Protein AF-A0A1M6TWY4-F1 (afdb_monomer)

Nearest PDB structures (foldseek):
  3er0-assembly2_B  TM=6.497E-01  e=7.101E-01  Saccharomyces cerevisiae
  8qlw-assembly1_A-2  TM=5.273E-01  e=4.395E-01  Purpureocillium lilacinum
  8qnu-assembly1_A  TM=4.730E-01  e=3.672E-01  Metarhizium robertsii
  3cpf-assembly1_A  TM=5.947E-01  e=1.548E+00  Homo sapiens
  6zn8-assembly1_C  TM=5.466E-01  e=1.373E+00  Haemophilus influenzae 86-028NP

Foldseek 3Di:
DDDPDDDDPVVVVVCVVVVPDDPVRVVVVVVVVVVVVVVVVVVVLVVQLVVCLLQVLLCLVCLVVLLVDPQNQAAACQSQAWEAEPPGGTQRQKDWDQDPNDIDIQGNTPSLQSVLQVDPLQWDQDPVRAIWGWRYKYYYQVVQWIWTWTAGSPPRDIDIDTDHGSCVNRVVSSVSSVVVVVVVVVVVVVVVVVVVVVVVVCVVVVNDDDDPVVVVPDDPDDRDYPVNVVVVSVVVVVVVVVVD

Secondary structure (DSSP, 8-state):
--------HHHHHHHHHTT---HHHHHHHHHHHHHHHHHHHHHHHHHHHHHHHHTHHHHHHTHHHHHH-HHHHTSB-TTT-EEEETTTEE--SEEEEEETTEEEEEEPBHHHHHHHHHSGGGEEE-TTSSEEEEEEEEE-TTT-EEEEEEE-TTT--EEEEEEEEHHHHHHHHHHHHHHHHHHHHHHHHHHHHHHHHHHHHHHHTT------GGGT---SS----HHHHHHHHHHHHHHHHHH-

Sequence (244 aa):
MSQIVREGFAQFCKRQKAGLLLVGEIQKQEKKDQEALLDVQEKRFERKYNLFYENLDLIMRHKDEIIATPRYANIDAHYLLEGGGCYVGRLCTSRQINIAGTLITFNLKLGTLLKIWETGQFRIACRCGETAVIRRFVGSPLSGGSNASAICPKCKAEIHVKNRSFGKYYFFAAGKLNEDIEMVVKNLIAKWTIAEVEYQKKVAEGNWLDPKIASDFKGDGEVCNLETLLQDLWQKELEEARKA

Radius of gyration: 24.8 Å; Cα contacts (8 Å, |Δi|>4): 261; chains: 1; bounding box: 83×47×66 Å

pLDDT: mean 84.77, std 13.21, range [32.78, 96.88]

Structure (mmCIF, N/CA/C/O backbone):
data_AF-A0A1M6TWY4-F1
#
_entry.id   AF-A0A1M6TWY4-F1
#
loop_
_atom_site.group_PDB
_atom_site.id
_atom_site.type_symbol
_atom_site.label_atom_id
_atom_site.label_alt_id
_atom_site.label_comp_id
_atom_site.label_asym_id
_atom_site.label_entity_id
_atom_site.label_seq_id
_atom_site.pdbx_PDB_ins_code
_atom_site.Cartn_x
_atom_site.Cartn_y
_atom_site.Cartn_z
_atom_site.occupancy
_atom_site.B_iso_or_equiv
_atom_site.auth_seq_id
_atom_site.auth_comp_id
_atom_site.auth_asym_id
_atom_site.auth_atom_id
_atom_site.pdbx_PDB_model_num
ATOM 1 N N . MET A 1 1 ? 34.086 5.294 -9.587 1.00 32.78 1 MET A N 1
ATOM 2 C CA . MET A 1 1 ? 35.478 5.191 -9.096 1.00 32.78 1 MET A CA 1
ATOM 3 C C . MET A 1 1 ? 35.996 6.601 -8.861 1.00 32.78 1 MET A C 1
ATOM 5 O O . MET A 1 1 ? 36.093 7.355 -9.818 1.00 32.78 1 MET A O 1
ATOM 9 N N . SER A 1 2 ? 36.238 6.997 -7.612 1.00 38.16 2 SER A N 1
ATOM 10 C CA . SER A 1 2 ? 36.770 8.325 -7.284 1.00 38.16 2 SER A CA 1
ATOM 11 C C . SER A 1 2 ? 38.269 8.377 -7.592 1.00 38.16 2 SER A C 1
ATOM 13 O O . SER A 1 2 ? 39.055 7.712 -6.916 1.00 38.16 2 SER A O 1
ATOM 15 N N . GLN A 1 3 ? 38.678 9.141 -8.605 1.00 42.16 3 GLN A N 1
ATOM 16 C CA . GLN A 1 3 ? 40.096 9.416 -8.843 1.00 42.16 3 GLN A CA 1
ATOM 17 C C . GLN A 1 3 ? 40.617 10.359 -7.753 1.00 42.16 3 GLN A C 1
ATOM 19 O O . GLN A 1 3 ? 40.161 11.493 -7.622 1.00 42.16 3 GLN A O 1
ATOM 24 N N . ILE A 1 4 ? 41.574 9.881 -6.956 1.00 52.41 4 ILE A N 1
ATOM 25 C CA . ILE A 1 4 ? 42.303 10.711 -5.995 1.00 52.41 4 ILE A CA 1
ATOM 26 C C . ILE A 1 4 ? 43.310 11.542 -6.794 1.00 52.41 4 ILE A C 1
ATOM 28 O O . ILE A 1 4 ? 44.362 11.045 -7.193 1.00 52.41 4 ILE A O 1
ATOM 32 N N . VAL A 1 5 ? 42.977 12.805 -7.055 1.00 59.59 5 VAL A N 1
ATOM 33 C CA . VAL A 1 5 ? 43.884 13.756 -7.710 1.00 59.59 5 VAL A CA 1
ATOM 34 C C . VAL A 1 5 ? 44.886 14.262 -6.669 1.00 59.59 5 VAL A C 1
ATOM 36 O O . VAL A 1 5 ? 44.504 14.942 -5.719 1.00 59.59 5 VAL A O 1
ATOM 39 N N . ARG A 1 6 ? 46.172 13.920 -6.820 1.00 57.28 6 ARG A N 1
ATOM 40 C CA . ARG A 1 6 ? 47.259 14.510 -6.020 1.00 57.28 6 ARG A CA 1
ATOM 41 C C . ARG A 1 6 ? 47.695 15.822 -6.670 1.00 57.28 6 ARG A C 1
ATOM 43 O O . ARG A 1 6 ? 48.438 15.802 -7.645 1.00 57.28 6 ARG A O 1
ATOM 50 N N . GLU A 1 7 ? 47.234 16.947 -6.135 1.00 68.50 7 GLU A N 1
ATOM 51 C CA . GLU A 1 7 ? 47.679 18.286 -6.544 1.00 68.50 7 GLU A CA 1
ATOM 52 C C . GLU A 1 7 ? 48.622 18.907 -5.500 1.00 68.50 7 GLU A C 1
ATOM 54 O O . GLU A 1 7 ? 48.544 18.606 -4.308 1.00 68.50 7 GLU A O 1
ATOM 59 N N . GLY A 1 8 ? 49.535 19.774 -5.947 1.00 75.06 8 GLY A N 1
ATOM 60 C CA . GLY A 1 8 ? 50.406 20.542 -5.052 1.00 75.06 8 GLY A CA 1
ATOM 61 C C . GLY A 1 8 ? 49.673 21.727 -4.408 1.00 75.06 8 GLY A C 1
ATOM 62 O O . GLY A 1 8 ? 48.758 22.296 -5.001 1.00 75.06 8 GLY A O 1
ATOM 63 N N . PHE A 1 9 ? 50.115 22.166 -3.223 1.00 71.12 9 PHE A N 1
ATOM 64 C CA . PHE A 1 9 ? 49.468 23.242 -2.446 1.00 71.12 9 PHE A CA 1
ATOM 65 C C . PHE A 1 9 ? 49.254 24.547 -3.242 1.00 71.12 9 PHE A C 1
ATOM 67 O O . PHE A 1 9 ? 48.209 25.185 -3.147 1.00 71.12 9 PHE A O 1
ATOM 74 N N . ALA A 1 10 ? 50.203 24.916 -4.108 1.00 78.19 10 ALA A N 1
ATOM 75 C CA . ALA A 1 10 ? 50.075 26.100 -4.958 1.00 78.19 10 ALA A CA 1
ATOM 76 C C . ALA A 1 10 ? 48.956 25.975 -6.014 1.00 78.19 10 ALA A C 1
ATOM 78 O O . ALA A 1 10 ? 48.302 26.967 -6.340 1.00 78.19 10 ALA A O 1
ATOM 79 N N . GLN A 1 11 ? 48.718 24.769 -6.544 1.00 75.69 11 GLN A N 1
ATOM 80 C CA . GLN A 1 11 ? 47.609 24.494 -7.464 1.00 75.69 11 GLN A CA 1
ATOM 81 C C . GLN A 1 11 ? 46.268 24.486 -6.720 1.00 75.69 11 GLN A C 1
ATOM 83 O O . GLN A 1 11 ? 45.321 25.107 -7.199 1.00 75.69 11 GLN A O 1
ATOM 88 N N . PHE A 1 12 ? 46.224 23.919 -5.510 1.00 70.75 12 PHE A N 1
ATOM 89 C CA . PHE A 1 12 ? 45.061 23.981 -4.617 1.00 70.75 12 PHE A CA 1
ATOM 90 C C . PHE A 1 12 ? 44.637 25.432 -4.321 1.00 70.75 12 PHE A C 1
ATOM 92 O O . PHE A 1 12 ? 43.478 25.798 -4.523 1.00 70.75 12 PHE A O 1
ATOM 99 N N . CYS A 1 13 ? 45.576 26.306 -3.934 1.00 74.88 13 CYS A N 1
ATOM 100 C CA . CYS A 1 13 ? 45.274 27.716 -3.660 1.00 74.88 13 CYS A CA 1
ATOM 101 C C . CYS A 1 13 ? 44.806 28.484 -4.906 1.00 74.88 13 CYS A C 1
ATOM 103 O O . CYS A 1 13 ? 43.941 29.355 -4.800 1.00 74.88 13 CYS A O 1
ATOM 105 N N . LYS A 1 14 ? 45.350 28.177 -6.093 1.00 78.25 14 LYS A N 1
ATOM 106 C CA . LYS A 1 14 ? 44.869 28.752 -7.362 1.00 78.25 14 LYS A CA 1
ATOM 107 C C . LYS A 1 14 ? 43.448 28.286 -7.688 1.00 78.25 14 LYS A C 1
ATOM 109 O O . LYS A 1 14 ? 42.639 29.099 -8.120 1.00 78.25 14 LYS A O 1
ATOM 114 N N . ARG A 1 15 ? 43.136 27.012 -7.436 1.00 71.38 15 ARG A N 1
ATOM 115 C CA . ARG A 1 15 ? 41.816 26.415 -7.673 1.00 71.38 15 ARG A CA 1
ATOM 116 C C . ARG A 1 15 ? 40.742 26.998 -6.753 1.00 71.38 15 ARG A C 1
ATOM 118 O O . ARG A 1 15 ? 39.688 27.389 -7.246 1.00 71.38 15 ARG A O 1
ATOM 125 N N . GLN A 1 16 ? 41.046 27.168 -5.463 1.00 70.00 16 GLN A N 1
ATOM 126 C CA . GLN A 1 16 ? 40.155 27.861 -4.522 1.00 70.00 16 GLN A CA 1
ATOM 127 C C . GLN A 1 16 ? 39.910 29.323 -4.914 1.00 70.00 16 GLN A C 1
ATOM 129 O O . GLN A 1 16 ? 38.769 29.773 -4.900 1.00 70.00 16 GLN A O 1
ATOM 134 N N . LYS A 1 17 ? 40.953 30.062 -5.318 1.00 72.88 17 LYS A N 1
ATOM 135 C CA . LYS A 1 17 ? 40.795 31.449 -5.795 1.00 72.88 17 LYS A CA 1
ATOM 136 C C . LYS A 1 17 ? 39.970 31.557 -7.084 1.00 72.88 17 LYS A C 1
ATOM 138 O O . LYS A 1 17 ? 39.373 32.600 -7.317 1.00 72.88 17 LYS A O 1
ATOM 143 N N . ALA A 1 18 ? 39.932 30.501 -7.898 1.00 74.00 18 ALA A N 1
ATOM 144 C CA . ALA A 1 18 ? 39.140 30.420 -9.124 1.00 74.00 18 ALA A CA 1
ATOM 145 C C . ALA A 1 18 ? 37.695 29.917 -8.906 1.00 74.00 18 ALA A C 1
ATOM 147 O O . ALA A 1 18 ? 36.963 29.759 -9.878 1.00 74.00 18 ALA 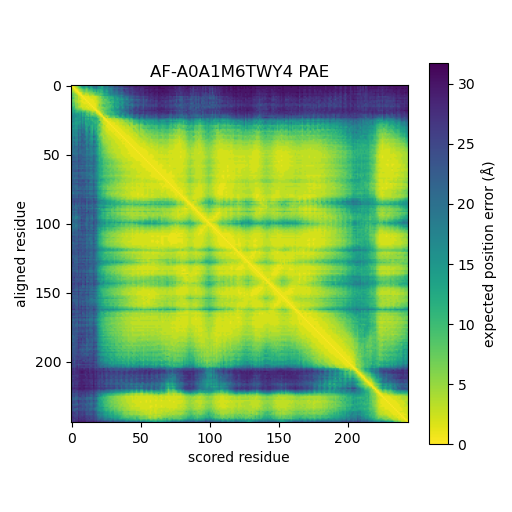A O 1
ATOM 148 N N . GLY A 1 19 ? 37.279 29.646 -7.660 1.00 60.50 19 GLY A N 1
ATOM 149 C CA . GLY A 1 19 ? 35.912 29.215 -7.332 1.00 60.50 19 GLY A CA 1
ATOM 150 C C . GLY A 1 19 ? 35.558 27.781 -7.753 1.00 60.50 19 GLY A C 1
ATOM 151 O O . GLY A 1 19 ? 34.383 27.430 -7.800 1.00 60.50 19 GLY A O 1
ATOM 152 N N . LEU A 1 20 ? 36.548 26.943 -8.075 1.00 61.81 20 LEU A N 1
ATOM 153 C CA . LEU A 1 20 ? 36.327 25.551 -8.475 1.00 61.81 20 LEU A CA 1
ATOM 154 C C . LEU A 1 20 ? 36.118 24.665 -7.237 1.00 61.81 20 LEU A C 1
ATOM 156 O O . LEU A 1 20 ? 37.055 24.450 -6.464 1.00 61.81 20 LEU A O 1
ATOM 160 N N . LEU A 1 21 ? 34.893 24.148 -7.082 1.00 59.97 21 LEU A N 1
ATOM 161 C CA . LEU A 1 21 ? 34.449 23.367 -5.923 1.00 59.97 21 LEU A CA 1
ATOM 162 C C . LEU A 1 21 ? 35.299 22.104 -5.709 1.00 59.97 21 LEU A C 1
ATOM 164 O O . LEU A 1 21 ? 35.645 21.374 -6.644 1.00 59.97 21 LEU A O 1
ATOM 168 N N . LEU A 1 22 ? 35.624 21.820 -4.448 1.00 61.78 22 LEU A N 1
ATOM 169 C CA . LEU A 1 22 ? 36.272 20.566 -4.065 1.00 61.78 22 LEU A CA 1
ATOM 170 C C . LEU A 1 22 ? 35.304 19.392 -4.277 1.00 61.78 22 LEU A C 1
ATOM 172 O O . LEU A 1 22 ? 34.098 19.534 -4.099 1.00 61.78 22 LEU A O 1
ATOM 176 N N . VAL A 1 23 ? 35.824 18.192 -4.567 1.00 61.72 23 VAL A N 1
ATOM 177 C CA . VAL A 1 23 ? 35.006 16.960 -4.658 1.00 61.72 23 VAL A CA 1
ATOM 178 C C . VAL A 1 23 ? 34.142 16.773 -3.397 1.00 61.72 23 VAL A C 1
ATOM 180 O O . VAL A 1 23 ? 32.996 16.349 -3.491 1.00 61.72 23 VAL A O 1
ATOM 183 N N . GLY A 1 24 ? 34.647 17.181 -2.226 1.00 67.19 24 GLY A N 1
ATOM 184 C CA . GLY A 1 24 ? 33.891 17.165 -0.970 1.00 67.19 24 GLY A CA 1
ATOM 185 C C . GLY A 1 24 ? 32.799 18.240 -0.844 1.00 67.19 24 GLY A C 1
ATOM 186 O O . GLY A 1 24 ? 31.875 18.063 -0.059 1.00 67.19 24 GLY A O 1
ATOM 187 N N . GLU A 1 25 ? 32.869 19.343 -1.589 1.00 70.88 25 GLU A N 1
ATOM 188 C CA . GLU A 1 25 ? 31.802 20.355 -1.647 1.00 70.88 25 GLU A CA 1
ATOM 189 C C . GLU A 1 25 ? 30.694 19.927 -2.610 1.00 70.88 25 GLU A C 1
ATOM 191 O O . GLU A 1 25 ? 29.522 20.070 -2.273 1.00 70.88 25 GLU A O 1
ATOM 196 N N . ILE A 1 26 ? 31.055 19.302 -3.737 1.00 72.38 26 ILE A N 1
ATOM 197 C CA . ILE A 1 26 ? 30.102 18.679 -4.668 1.00 72.38 26 ILE A CA 1
ATOM 198 C C . ILE A 1 26 ? 29.330 17.562 -3.957 1.00 72.38 26 ILE A C 1
ATOM 200 O O . ILE A 1 26 ? 28.108 17.590 -3.943 1.00 72.38 26 ILE A O 1
ATOM 204 N N . GLN A 1 27 ? 30.017 16.655 -3.255 1.00 75.25 27 GLN A N 1
ATOM 205 C CA . GLN A 1 27 ? 29.365 15.592 -2.473 1.00 75.25 27 GLN A CA 1
ATOM 206 C C . GLN A 1 27 ? 28.445 16.133 -1.368 1.00 75.25 27 GLN A C 1
ATOM 208 O O . GLN A 1 27 ? 27.396 15.557 -1.087 1.00 75.25 27 GLN A O 1
ATOM 213 N N . LYS A 1 28 ? 28.818 17.245 -0.720 1.00 78.81 28 LYS A N 1
ATOM 214 C CA . LYS A 1 28 ? 27.954 17.906 0.270 1.00 78.81 28 LYS A CA 1
ATOM 215 C C . LYS A 1 28 ? 26.720 18.523 -0.378 1.00 78.81 28 LYS A C 1
ATOM 217 O O . LYS A 1 28 ? 25.650 18.457 0.222 1.00 78.81 28 LYS A O 1
ATOM 222 N N . GLN A 1 29 ? 26.866 19.123 -1.556 1.00 78.06 29 GLN A N 1
ATOM 223 C CA . GLN A 1 29 ? 25.743 19.686 -2.295 1.00 78.06 29 GLN A CA 1
ATOM 224 C C . GLN A 1 29 ? 24.807 18.580 -2.791 1.00 78.06 29 GLN A C 1
ATOM 226 O O . GLN A 1 29 ? 23.620 18.645 -2.510 1.00 78.06 29 GLN A O 1
ATOM 231 N N . GLU A 1 30 ? 25.341 17.509 -3.382 1.00 80.00 30 GLU A N 1
ATOM 232 C CA . GLU A 1 30 ? 24.569 16.325 -3.782 1.00 80.00 30 GLU A CA 1
ATOM 233 C C . GLU A 1 30 ? 23.795 15.729 -2.605 1.00 80.00 30 GLU A C 1
ATOM 235 O O . GLU A 1 30 ? 22.622 15.392 -2.740 1.00 80.00 30 GLU A O 1
ATOM 240 N N . LYS A 1 31 ? 24.423 15.634 -1.426 1.00 84.69 31 LYS A N 1
ATOM 241 C CA . LYS A 1 31 ? 23.748 15.151 -0.220 1.00 84.69 31 LYS A CA 1
ATOM 242 C C . LYS A 1 31 ? 22.606 16.076 0.205 1.00 84.69 31 LYS A C 1
ATOM 244 O O . LYS A 1 31 ? 21.533 15.584 0.532 1.00 84.69 31 LYS A O 1
ATOM 249 N N . LYS A 1 32 ? 22.812 17.397 0.178 1.00 87.88 32 LYS A N 1
ATOM 250 C CA . LYS A 1 32 ? 21.753 18.376 0.476 1.00 87.88 32 LYS A CA 1
ATOM 251 C C . LYS A 1 32 ? 20.607 18.299 -0.527 1.00 87.88 32 LYS A C 1
ATOM 253 O O . LYS A 1 32 ? 19.451 18.364 -0.126 1.00 87.88 32 LYS A O 1
ATOM 258 N N . ASP A 1 33 ? 20.920 18.138 -1.807 1.00 85.62 33 ASP A N 1
ATOM 259 C CA . ASP A 1 33 ? 19.919 18.017 -2.863 1.00 85.62 33 ASP A CA 1
ATOM 260 C C . ASP A 1 33 ? 19.123 16.711 -2.701 1.00 85.62 33 ASP A C 1
ATOM 262 O O . ASP A 1 33 ? 17.900 16.714 -2.813 1.00 85.62 33 ASP A O 1
ATOM 266 N N . GLN A 1 34 ? 19.786 15.603 -2.346 1.00 84.25 34 GLN A N 1
ATOM 267 C CA . GLN A 1 34 ? 19.125 14.341 -1.993 1.00 84.25 34 GLN A CA 1
ATOM 268 C C . GLN A 1 34 ? 18.229 14.482 -0.758 1.00 84.25 34 GLN A C 1
ATOM 270 O O . GLN A 1 34 ? 17.087 14.034 -0.786 1.00 84.25 34 GLN A O 1
ATOM 275 N N . GLU A 1 35 ? 18.717 15.121 0.306 1.00 89.12 35 GLU A N 1
ATOM 276 C CA . GLU A 1 35 ? 17.942 15.390 1.524 1.00 89.12 35 GLU A CA 1
ATOM 277 C C . GLU A 1 35 ? 16.703 16.254 1.211 1.00 89.12 35 GLU A C 1
ATOM 279 O O . GLU A 1 35 ? 15.602 15.931 1.653 1.00 89.12 35 GLU A O 1
ATOM 284 N N . ALA A 1 36 ? 16.844 17.291 0.378 1.00 89.38 36 ALA A N 1
ATOM 285 C CA . ALA A 1 36 ? 15.729 18.134 -0.054 1.00 89.38 36 ALA A CA 1
ATOM 286 C C . ALA A 1 36 ? 14.706 17.370 -0.915 1.00 89.38 36 ALA A C 1
ATOM 288 O O . ALA A 1 36 ? 13.498 17.558 -0.767 1.00 89.38 36 ALA A O 1
ATOM 289 N N . LEU A 1 37 ? 15.165 16.487 -1.807 1.00 86.75 37 LEU A N 1
ATOM 290 C CA . LEU A 1 37 ? 14.281 15.640 -2.610 1.00 86.75 37 LEU A CA 1
ATOM 291 C C . LEU A 1 37 ? 13.492 14.654 -1.743 1.00 86.75 37 LEU A C 1
ATOM 293 O O . LEU A 1 37 ? 12.302 14.453 -1.996 1.00 86.75 37 LEU A O 1
ATOM 297 N N . LEU A 1 38 ? 14.130 14.063 -0.730 1.00 86.88 38 LEU A N 1
ATOM 298 C CA . LEU A 1 38 ? 13.472 13.168 0.222 1.00 86.88 38 LEU A CA 1
ATOM 299 C C . LEU A 1 38 ? 12.406 13.907 1.038 1.00 86.88 38 LEU A C 1
ATOM 301 O O . LEU A 1 38 ? 11.281 13.426 1.110 1.00 86.88 38 LEU A O 1
ATOM 305 N N . ASP A 1 39 ? 12.702 15.108 1.541 1.00 90.50 39 ASP A N 1
ATOM 306 C CA . ASP A 1 39 ? 11.732 15.938 2.276 1.00 90.50 39 ASP A CA 1
ATOM 307 C C . ASP A 1 39 ? 10.488 16.267 1.427 1.00 90.50 39 ASP A C 1
ATOM 309 O O . ASP A 1 39 ? 9.346 16.143 1.875 1.00 90.50 39 ASP A O 1
ATOM 313 N N . VAL A 1 40 ? 10.678 16.617 0.150 1.00 90.56 40 VAL A N 1
ATOM 314 C CA . VAL A 1 40 ? 9.554 16.857 -0.772 1.00 90.56 40 VAL A CA 1
ATOM 315 C C . VAL A 1 40 ? 8.739 15.581 -1.012 1.00 90.56 40 VAL A C 1
ATOM 317 O O . VAL A 1 40 ? 7.511 15.651 -1.128 1.00 90.56 40 VAL A O 1
ATOM 320 N N . GLN A 1 41 ? 9.386 14.417 -1.108 1.00 85.75 41 GLN A N 1
ATOM 321 C CA . GLN A 1 41 ? 8.693 13.135 -1.261 1.00 85.75 41 GLN A CA 1
ATOM 322 C C . GLN A 1 41 ? 7.901 12.762 -0.006 1.00 85.75 41 GLN A C 1
ATOM 324 O O . GLN A 1 41 ? 6.730 12.401 -0.127 1.00 85.75 41 GLN A O 1
ATOM 329 N N . GLU A 1 42 ? 8.490 12.911 1.179 1.00 87.56 42 GLU A N 1
ATOM 330 C CA . GLU A 1 42 ? 7.832 12.652 2.461 1.00 87.56 42 GLU A CA 1
ATOM 331 C C . GLU A 1 42 ? 6.578 13.512 2.614 1.00 87.56 42 GLU A C 1
ATOM 333 O O . GLU A 1 42 ? 5.492 12.969 2.804 1.00 87.56 42 GLU A O 1
ATOM 338 N N . LYS A 1 43 ? 6.670 14.823 2.363 1.00 91.50 43 LYS A N 1
ATOM 339 C CA . LYS A 1 43 ? 5.508 15.732 2.394 1.00 91.50 43 LYS A CA 1
ATOM 340 C C . LYS A 1 43 ? 4.402 15.327 1.420 1.00 91.50 43 LYS A C 1
ATOM 342 O O . LYS A 1 43 ? 3.213 15.457 1.719 1.00 91.50 43 LYS A O 1
ATOM 347 N N . ARG A 1 44 ? 4.763 14.829 0.232 1.00 89.38 44 ARG A N 1
ATOM 348 C CA . ARG A 1 44 ? 3.782 14.312 -0.738 1.00 89.38 44 ARG A CA 1
ATOM 349 C C . ARG A 1 44 ? 3.104 13.046 -0.224 1.00 89.38 44 ARG A C 1
ATOM 351 O O . ARG A 1 44 ? 1.894 12.909 -0.402 1.00 89.38 44 ARG A O 1
ATOM 358 N N . PHE A 1 45 ? 3.853 12.132 0.388 1.00 89.88 45 PHE A N 1
ATOM 359 C CA . PHE A 1 45 ? 3.291 10.913 0.962 1.00 89.88 45 PHE A CA 1
ATOM 360 C C . PHE A 1 45 ? 2.429 11.201 2.182 1.00 89.88 45 PHE A C 1
ATOM 362 O O . PHE A 1 45 ? 1.344 10.642 2.263 1.00 89.88 45 PHE A O 1
ATOM 369 N N . GLU A 1 46 ? 2.822 12.123 3.057 1.00 91.88 46 GLU A N 1
ATOM 370 C CA . GLU A 1 46 ? 2.001 12.573 4.186 1.00 91.88 46 GLU A CA 1
ATOM 371 C C . GLU A 1 46 ? 0.670 13.162 3.719 1.00 91.88 46 GLU A C 1
ATOM 373 O O . GLU A 1 46 ? -0.387 12.787 4.224 1.00 91.88 46 GLU A O 1
ATOM 378 N N . ARG A 1 47 ? 0.686 14.024 2.692 1.00 92.88 47 ARG A N 1
ATOM 379 C CA . ARG A 1 47 ? -0.551 14.560 2.107 1.00 92.88 47 ARG A CA 1
ATOM 380 C C . ARG A 1 47 ? -1.469 13.442 1.614 1.00 92.88 47 ARG A C 1
ATOM 382 O O . ARG A 1 47 ? -2.662 13.459 1.906 1.00 92.88 47 ARG A O 1
ATOM 389 N N . LYS A 1 48 ? -0.927 12.477 0.867 1.00 93.31 48 LYS A N 1
ATOM 390 C CA . LYS A 1 48 ? -1.705 11.343 0.344 1.00 93.31 48 LYS A CA 1
ATOM 391 C C . LYS A 1 48 ? -2.182 10.406 1.448 1.00 93.31 48 LYS A C 1
ATOM 393 O O . LYS A 1 48 ? -3.287 9.882 1.365 1.00 93.31 48 LYS A O 1
ATOM 398 N N . TYR A 1 49 ? -1.359 10.197 2.466 1.00 93.88 49 TYR A N 1
ATOM 399 C CA . TYR A 1 49 ? -1.687 9.423 3.652 1.00 93.88 49 TYR A CA 1
ATOM 400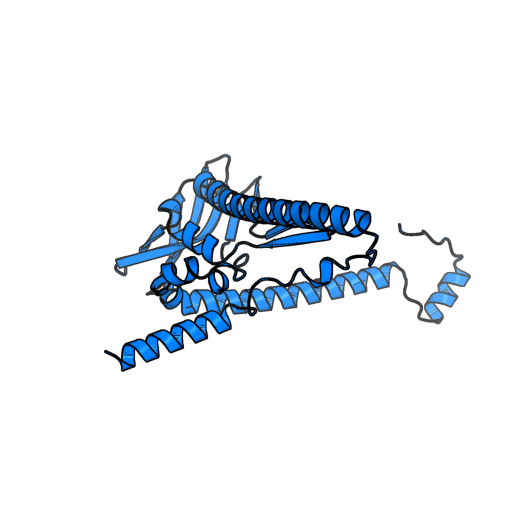 C C . TYR A 1 49 ? -2.892 10.042 4.368 1.00 93.88 49 TYR A C 1
ATOM 402 O O . TYR A 1 49 ? -3.885 9.354 4.599 1.00 93.88 49 TYR A O 1
ATOM 410 N N . ASN A 1 50 ? -2.852 11.349 4.637 1.00 94.31 50 ASN A N 1
ATOM 411 C CA . ASN A 1 50 ? -3.954 12.065 5.279 1.00 94.31 50 ASN A CA 1
ATOM 412 C C . ASN A 1 50 ? -5.223 11.991 4.428 1.00 94.31 50 ASN A C 1
ATOM 414 O O . ASN A 1 50 ? -6.259 11.550 4.920 1.00 94.31 50 ASN A O 1
ATOM 418 N N . LEU A 1 51 ? -5.109 12.287 3.128 1.00 95.00 51 LEU A N 1
ATOM 419 C CA . LEU A 1 51 ? -6.223 12.208 2.185 1.00 95.00 51 LEU A CA 1
ATOM 420 C C . LEU A 1 51 ? -6.877 10.816 2.171 1.00 95.00 51 LEU A C 1
ATOM 422 O O . LEU A 1 51 ? -8.103 10.703 2.149 1.00 95.00 51 LEU A O 1
ATOM 426 N N . PHE A 1 52 ? -6.071 9.752 2.205 1.00 95.69 52 PHE A N 1
ATOM 427 C CA . PHE A 1 52 ? -6.565 8.380 2.250 1.00 95.69 52 PHE A CA 1
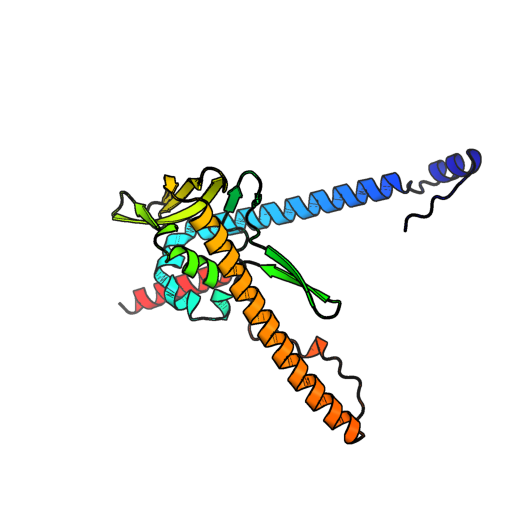ATOM 428 C C . PHE A 1 52 ? -7.355 8.109 3.532 1.00 95.69 52 PHE A C 1
ATOM 430 O O . PHE A 1 52 ? -8.472 7.602 3.478 1.00 95.69 52 PHE A O 1
ATOM 437 N N . TYR A 1 53 ? -6.791 8.443 4.695 1.00 94.31 53 TYR A N 1
ATOM 438 C CA . TYR A 1 53 ? -7.403 8.114 5.982 1.00 94.31 53 TYR A CA 1
ATOM 439 C C . TYR A 1 53 ? -8.621 8.986 6.315 1.00 94.31 53 TYR A C 1
ATOM 441 O O . TYR A 1 53 ? -9.588 8.486 6.905 1.00 94.31 53 TYR A O 1
ATOM 449 N N . GLU A 1 54 ? -8.642 10.239 5.861 1.00 94.81 54 GLU A N 1
ATOM 450 C CA . GLU A 1 54 ? -9.829 11.102 5.868 1.00 94.81 54 GLU A CA 1
ATOM 451 C C . GLU A 1 54 ? -10.976 10.450 5.086 1.00 94.81 54 GLU A C 1
ATOM 453 O O . GLU A 1 54 ? -12.090 10.322 5.599 1.00 94.81 54 GLU A O 1
ATOM 458 N N . ASN A 1 55 ? -10.673 9.884 3.916 1.00 95.88 55 ASN A N 1
ATOM 459 C CA . ASN A 1 55 ? -11.651 9.254 3.028 1.00 95.88 55 ASN A CA 1
ATOM 460 C C . ASN A 1 55 ? -11.761 7.731 3.178 1.00 95.88 55 ASN A C 1
ATOM 462 O O . ASN A 1 55 ? -12.401 7.071 2.362 1.00 95.88 55 ASN A O 1
ATOM 466 N N . LEU A 1 56 ? -11.195 7.164 4.249 1.00 95.38 56 LEU A N 1
ATOM 467 C CA . LEU A 1 56 ? -11.169 5.714 4.456 1.00 95.38 56 LEU A CA 1
ATOM 468 C C . LEU A 1 56 ? -12.569 5.087 4.432 1.00 95.38 56 LEU A C 1
ATOM 470 O O . LEU A 1 56 ? -12.719 3.967 3.967 1.00 95.38 56 LEU A O 1
ATOM 474 N N . ASP A 1 57 ? -13.589 5.796 4.917 1.00 95.12 57 ASP A N 1
ATOM 475 C CA . ASP A 1 57 ? -14.964 5.291 4.909 1.00 95.12 57 ASP A CA 1
ATOM 476 C C . ASP A 1 57 ? -15.474 5.033 3.485 1.00 95.12 57 ASP A C 1
ATOM 478 O O . ASP A 1 57 ? -15.914 3.928 3.180 1.00 95.12 57 ASP A O 1
ATOM 482 N N . LEU A 1 58 ? -15.316 6.018 2.596 1.00 95.50 58 LEU A N 1
ATOM 483 C CA . LEU A 1 58 ? -15.672 5.908 1.182 1.00 95.50 58 LEU A CA 1
ATOM 484 C C . LEU A 1 58 ? -14.933 4.741 0.515 1.00 95.50 58 LEU A C 1
ATOM 486 O O . LEU A 1 58 ? -15.540 3.906 -0.148 1.00 95.50 58 LEU A O 1
ATOM 490 N N . ILE A 1 59 ? -13.623 4.645 0.751 1.00 95.75 59 ILE A N 1
ATOM 491 C CA . ILE A 1 59 ? -12.781 3.585 0.182 1.00 95.75 59 ILE A CA 1
ATOM 492 C C . ILE A 1 59 ? -13.235 2.204 0.668 1.00 95.75 59 ILE A C 1
ATOM 494 O O . ILE A 1 59 ? -13.304 1.264 -0.119 1.00 95.75 59 ILE A O 1
ATOM 498 N N . MET A 1 60 ? -13.564 2.070 1.954 1.00 94.75 60 MET A N 1
ATOM 499 C CA . MET A 1 60 ? -14.019 0.801 2.519 1.00 94.75 60 MET A CA 1
ATOM 500 C C . MET A 1 60 ? -15.417 0.406 2.025 1.00 94.75 60 MET A C 1
ATOM 502 O O . MET A 1 60 ? -15.666 -0.789 1.869 1.00 94.75 60 MET A O 1
ATOM 506 N N . ARG A 1 61 ? -16.306 1.370 1.741 1.00 94.19 61 ARG A N 1
ATOM 507 C CA . ARG A 1 61 ? -17.634 1.117 1.150 1.00 94.19 61 ARG A CA 1
ATOM 508 C C . ARG A 1 61 ? -17.543 0.590 -0.287 1.00 94.19 61 ARG A C 1
ATOM 510 O O . ARG A 1 61 ? -18.268 -0.337 -0.628 1.00 94.19 61 ARG A O 1
ATOM 517 N N . HIS A 1 62 ? -16.595 1.093 -1.081 1.00 95.69 62 HIS A N 1
ATOM 518 C CA . HIS A 1 62 ? -16.372 0.678 -2.480 1.00 95.69 62 HIS A CA 1
ATOM 519 C C . HIS A 1 62 ? -15.227 -0.336 -2.656 1.00 95.69 62 HIS A C 1
ATOM 521 O O . HIS A 1 62 ? -14.706 -0.521 -3.755 1.00 95.69 62 HIS A O 1
ATOM 527 N N . LYS A 1 63 ? -14.806 -1.018 -1.582 1.00 95.06 63 LYS A N 1
ATOM 528 C CA . LYS A 1 63 ? -13.592 -1.859 -1.578 1.00 95.06 63 LYS A CA 1
ATOM 529 C C . LYS A 1 63 ? -13.585 -2.941 -2.663 1.00 95.06 63 LYS A C 1
ATOM 531 O O . LYS A 1 63 ? -12.551 -3.175 -3.285 1.00 95.06 63 LYS A O 1
ATOM 536 N N . ASP A 1 64 ? -14.726 -3.591 -2.886 1.00 95.50 64 ASP A N 1
ATOM 537 C CA . ASP A 1 64 ? -14.831 -4.743 -3.785 1.00 95.50 64 ASP A CA 1
ATOM 538 C C . ASP A 1 64 ? -14.688 -4.297 -5.246 1.00 95.50 64 ASP A C 1
ATOM 540 O O . ASP A 1 64 ? -13.994 -4.939 -6.033 1.00 95.50 64 ASP A O 1
ATOM 544 N N . GLU A 1 65 ? -15.244 -3.134 -5.584 1.00 94.19 65 GLU A N 1
ATOM 545 C CA . GLU A 1 65 ? -15.080 -2.495 -6.890 1.00 94.19 65 GLU A CA 1
ATOM 546 C C . GLU A 1 65 ? -13.645 -2.015 -7.124 1.00 94.19 65 GLU A C 1
ATOM 548 O O . GLU A 1 65 ? -13.090 -2.222 -8.207 1.00 94.19 65 GLU A O 1
ATOM 553 N N . ILE A 1 66 ? -13.014 -1.422 -6.104 1.00 94.62 66 ILE A N 1
ATOM 554 C CA . ILE A 1 66 ? -11.609 -0.994 -6.168 1.00 94.62 66 ILE A CA 1
ATOM 555 C C . ILE A 1 66 ? -10.699 -2.193 -6.446 1.00 94.62 66 ILE A C 1
ATOM 557 O O . ILE A 1 66 ? -9.787 -2.094 -7.264 1.00 94.62 66 ILE A O 1
ATOM 561 N N . ILE A 1 67 ? -10.946 -3.331 -5.788 1.00 94.12 67 ILE A N 1
ATOM 562 C CA . ILE A 1 67 ? -10.185 -4.567 -6.001 1.00 94.12 67 ILE A CA 1
ATOM 563 C C . ILE A 1 67 ? -10.453 -5.152 -7.394 1.00 94.12 67 ILE A C 1
ATOM 565 O O . ILE A 1 67 ? -9.519 -5.641 -8.031 1.00 94.12 67 ILE A O 1
ATOM 569 N N . ALA A 1 68 ? -11.703 -5.117 -7.864 1.00 93.38 68 ALA A N 1
ATOM 570 C CA . ALA A 1 68 ? -12.093 -5.665 -9.161 1.00 93.38 68 ALA A CA 1
ATOM 571 C C . ALA A 1 68 ? -11.570 -4.839 -10.346 1.00 93.38 68 ALA A C 1
ATOM 573 O O . ALA A 1 68 ? -11.345 -5.391 -11.421 1.00 93.38 68 ALA A O 1
ATOM 574 N N . THR A 1 69 ? -11.351 -3.536 -10.158 1.00 91.81 69 THR A N 1
ATOM 575 C CA . THR A 1 69 ? -10.942 -2.613 -11.222 1.00 91.81 69 THR A CA 1
ATOM 576 C C . THR A 1 69 ? -9.416 -2.479 -11.270 1.00 91.81 69 THR A C 1
ATOM 578 O O . THR A 1 69 ? -8.843 -1.827 -10.393 1.00 91.81 69 THR A O 1
ATOM 581 N N . PRO A 1 70 ? -8.714 -2.994 -12.306 1.00 89.25 70 PRO A N 1
ATOM 582 C CA . PRO A 1 70 ? -7.246 -2.972 -12.352 1.00 89.25 70 PRO A CA 1
ATOM 583 C C . PRO A 1 70 ? -6.644 -1.567 -12.234 1.00 89.25 70 PRO A C 1
ATOM 585 O O . PRO A 1 70 ? -5.592 -1.390 -11.620 1.00 89.25 70 PRO A O 1
ATOM 588 N N . ARG A 1 71 ? -7.330 -0.558 -12.784 1.00 89.12 71 ARG A N 1
ATOM 589 C CA . ARG A 1 71 ? -6.938 0.856 -12.707 1.00 89.12 71 ARG A CA 1
ATOM 590 C C . ARG A 1 71 ? -6.843 1.351 -11.259 1.00 89.12 71 ARG A C 1
ATOM 592 O O . ARG A 1 71 ? -5.870 2.013 -10.912 1.00 89.12 71 ARG A O 1
ATOM 599 N N . TYR A 1 72 ? -7.813 1.001 -10.415 1.00 92.81 72 TYR A N 1
ATOM 600 C CA . TYR A 1 72 ? -7.855 1.410 -9.009 1.00 92.81 72 TYR A CA 1
ATOM 601 C C . TYR A 1 72 ? -6.997 0.506 -8.122 1.00 92.81 72 TYR A C 1
ATOM 603 O O . TYR A 1 72 ? -6.256 0.991 -7.265 1.00 92.81 72 TYR A O 1
ATOM 611 N N . ALA A 1 73 ? -7.019 -0.803 -8.376 1.00 91.69 73 ALA A N 1
ATOM 612 C CA . ALA A 1 73 ? -6.236 -1.775 -7.625 1.00 91.69 73 ALA A CA 1
ATOM 613 C C . ALA A 1 73 ? -4.728 -1.482 -7.678 1.00 91.69 73 ALA A C 1
ATOM 615 O O . ALA A 1 73 ? -4.041 -1.699 -6.682 1.00 91.69 73 ALA A O 1
ATOM 616 N N . ASN A 1 74 ? -4.222 -0.958 -8.802 1.00 90.50 74 ASN A N 1
ATOM 617 C CA . ASN A 1 74 ? -2.797 -0.697 -9.037 1.00 90.50 74 ASN A CA 1
ATOM 618 C C . ASN A 1 74 ? -2.273 0.648 -8.502 1.00 90.50 74 ASN A C 1
ATOM 620 O O . ASN A 1 74 ? -1.073 0.928 -8.661 1.00 90.50 74 ASN A O 1
ATOM 624 N N . ILE A 1 75 ? -3.126 1.455 -7.858 1.00 92.19 75 ILE A N 1
ATOM 625 C CA . ILE A 1 75 ? -2.714 2.697 -7.193 1.00 92.19 75 ILE A CA 1
ATOM 626 C C . ILE A 1 75 ? -1.653 2.380 -6.137 1.00 92.19 75 ILE A C 1
ATOM 628 O O . ILE A 1 75 ? -1.720 1.373 -5.429 1.00 92.19 75 ILE A O 1
ATOM 632 N N . ASP A 1 76 ? -0.643 3.241 -6.061 1.00 91.50 76 ASP A N 1
ATOM 633 C CA . ASP A 1 76 ? 0.441 3.107 -5.100 1.00 91.50 76 ASP A CA 1
ATOM 634 C C . ASP A 1 76 ? -0.042 3.345 -3.660 1.00 91.50 76 ASP A C 1
ATOM 636 O O . ASP A 1 76 ? -0.627 4.384 -3.359 1.00 91.50 76 ASP A O 1
ATOM 640 N N . ALA A 1 77 ? 0.226 2.382 -2.778 1.00 93.75 77 ALA A N 1
ATOM 641 C CA . ALA A 1 77 ? -0.213 2.351 -1.388 1.00 93.75 77 ALA A CA 1
ATOM 642 C C . ALA A 1 77 ? 0.926 2.007 -0.406 1.00 93.75 77 ALA A C 1
ATOM 644 O O . ALA A 1 77 ? 0.662 1.712 0.762 1.00 93.75 77 ALA A O 1
ATOM 645 N N . HIS A 1 78 ? 2.1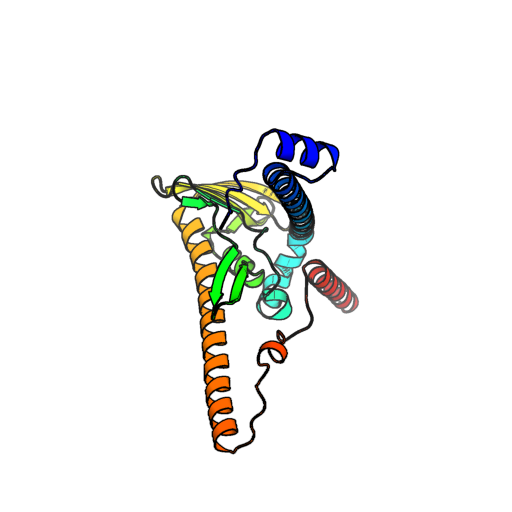96 2.041 -0.833 1.00 92.50 78 HIS A N 1
ATOM 646 C CA . HIS A 1 78 ? 3.327 1.630 0.017 1.00 92.50 78 HIS A CA 1
ATOM 647 C C . HIS A 1 78 ? 3.480 2.446 1.308 1.00 92.50 78 HIS A C 1
ATOM 649 O O . HIS A 1 78 ? 4.017 1.938 2.291 1.00 92.50 78 HIS A O 1
ATOM 655 N N . TYR A 1 79 ? 2.995 3.686 1.320 1.00 91.50 79 TYR A N 1
ATOM 656 C CA . TYR A 1 79 ? 3.037 4.589 2.471 1.00 91.50 79 TYR A CA 1
ATOM 657 C C . TYR A 1 79 ? 1.862 4.403 3.447 1.00 91.50 79 TYR A C 1
ATOM 659 O O . TYR A 1 79 ? 1.856 5.018 4.507 1.00 91.50 79 TYR A O 1
ATOM 667 N N . LEU A 1 80 ? 0.856 3.583 3.119 1.00 94.25 80 LEU A N 1
ATOM 668 C CA . LEU A 1 80 ? -0.372 3.467 3.919 1.00 94.25 80 LEU A CA 1
ATOM 669 C C . LEU A 1 80 ? -0.299 2.414 5.029 1.00 94.25 80 LEU A C 1
ATOM 671 O O . LEU A 1 80 ? -1.061 2.510 5.990 1.00 94.25 80 LEU A O 1
ATOM 675 N N . LEU A 1 81 ? 0.595 1.428 4.913 1.00 94.19 81 LEU A N 1
ATOM 676 C CA . LEU A 1 81 ? 0.797 0.384 5.917 1.00 94.19 81 LEU A CA 1
ATOM 677 C C . LEU A 1 81 ? 2.202 0.482 6.500 1.00 94.19 81 LEU A C 1
ATOM 679 O O . LEU A 1 81 ? 3.199 0.292 5.806 1.00 94.19 81 LEU A O 1
ATOM 683 N N . GLU A 1 82 ? 2.276 0.704 7.804 1.00 93.06 82 GLU A N 1
ATOM 684 C CA . GLU A 1 82 ? 3.539 0.718 8.524 1.00 93.06 82 GLU A CA 1
ATOM 685 C C . GLU A 1 82 ? 3.714 -0.566 9.325 1.00 93.06 82 GLU A C 1
ATOM 687 O O . GLU A 1 82 ? 2.898 -0.940 10.163 1.00 93.06 82 GLU A O 1
ATOM 692 N N . GLY A 1 83 ? 4.823 -1.248 9.095 1.00 91.31 83 GLY A N 1
ATOM 693 C CA . GLY A 1 83 ? 5.192 -2.427 9.857 1.00 91.31 83 GLY A CA 1
ATOM 694 C C . GLY A 1 83 ? 6.653 -2.355 10.249 1.00 91.31 83 GLY A C 1
ATOM 695 O O . GLY A 1 83 ? 7.456 -1.689 9.593 1.00 91.31 83 GLY A O 1
ATOM 696 N N . GLY A 1 84 ? 7.029 -3.080 11.287 1.00 90.75 84 GLY A N 1
ATOM 697 C CA . GLY A 1 84 ? 8.435 -3.296 11.580 1.00 90.75 84 GLY A CA 1
ATOM 698 C C . GLY A 1 84 ? 8.649 -4.053 12.868 1.00 90.75 84 GLY A C 1
ATOM 699 O O . GLY A 1 84 ? 7.745 -4.194 13.687 1.00 90.75 84 GLY A O 1
ATOM 700 N N . GLY A 1 85 ? 9.856 -4.548 13.066 1.00 87.69 85 GLY A N 1
ATOM 701 C CA . GLY A 1 85 ? 10.187 -5.196 14.316 1.00 87.69 85 GLY A CA 1
ATOM 702 C C . GLY A 1 85 ? 11.652 -5.108 14.663 1.00 87.69 85 GLY A C 1
ATOM 703 O O . GLY A 1 85 ? 12.512 -4.887 13.808 1.00 87.69 85 GLY A O 1
ATOM 704 N N . CYS A 1 86 ? 11.931 -5.319 15.945 1.00 84.44 86 CYS A N 1
ATOM 705 C CA . CYS A 1 86 ? 13.291 -5.557 16.398 1.00 84.44 86 CYS A CA 1
ATOM 706 C C . CYS A 1 86 ? 13.876 -6.735 15.603 1.00 84.44 86 CYS A C 1
ATOM 708 O O . CYS A 1 86 ? 13.174 -7.712 15.337 1.00 84.44 86 CYS A O 1
ATOM 710 N N . TYR A 1 87 ? 15.151 -6.639 15.227 1.00 82.12 87 TYR A N 1
ATOM 711 C CA . TYR A 1 87 ? 15.916 -7.661 14.494 1.00 82.12 87 TYR A CA 1
ATOM 712 C C . TYR A 1 87 ? 15.529 -7.911 13.024 1.00 82.12 87 TYR A C 1
ATOM 714 O O . TYR A 1 87 ? 16.377 -8.376 12.273 1.00 82.12 87 TYR A O 1
ATOM 722 N N . VAL A 1 88 ? 14.311 -7.573 12.587 1.00 83.69 88 VAL A N 1
ATOM 723 C CA . VAL A 1 88 ? 13.867 -7.719 11.178 1.00 83.69 88 VAL A CA 1
ATOM 724 C C . VAL A 1 88 ? 13.719 -6.391 10.434 1.00 83.69 88 VAL A C 1
ATOM 726 O O . VAL A 1 88 ? 13.507 -6.381 9.226 1.00 83.69 88 VAL A O 1
ATOM 729 N N . GLY A 1 89 ? 13.847 -5.264 11.137 1.00 88.44 89 GLY A N 1
ATOM 730 C CA . GLY A 1 89 ? 13.750 -3.934 10.543 1.00 88.44 89 GLY A CA 1
ATOM 731 C C . GLY A 1 89 ? 12.320 -3.550 10.154 1.00 88.44 89 GLY A C 1
ATOM 732 O O . GLY A 1 89 ? 11.339 -4.146 10.610 1.00 88.44 89 GLY A O 1
ATOM 733 N N . ARG A 1 90 ? 12.198 -2.501 9.334 1.00 90.38 90 ARG A N 1
ATOM 734 C CA . ARG A 1 90 ? 10.911 -2.023 8.808 1.00 90.38 90 ARG A CA 1
ATOM 735 C C . ARG A 1 90 ? 10.338 -3.056 7.835 1.00 90.38 90 ARG A C 1
ATOM 737 O O . ARG A 1 90 ? 11.077 -3.693 7.091 1.00 90.38 90 ARG A O 1
ATOM 744 N N . LEU A 1 91 ? 9.018 -3.211 7.828 1.00 91.81 91 LEU A N 1
ATOM 745 C CA . LEU A 1 91 ? 8.322 -3.937 6.772 1.00 91.81 91 LEU A CA 1
ATOM 746 C C . LEU A 1 91 ? 8.606 -3.234 5.442 1.00 91.81 91 LEU A C 1
ATOM 748 O O . LEU A 1 91 ? 8.267 -2.062 5.273 1.00 91.81 91 LEU A O 1
ATOM 752 N N . CYS A 1 92 ? 9.209 -3.949 4.500 1.00 85.50 92 CYS A N 1
ATOM 753 C CA . CYS A 1 92 ? 9.373 -3.452 3.144 1.00 85.50 92 CYS A CA 1
ATOM 754 C C . CYS A 1 92 ? 8.013 -3.479 2.437 1.00 85.50 92 CYS A C 1
ATOM 756 O O . CYS A 1 92 ? 7.520 -4.546 2.084 1.00 85.50 92 CYS A O 1
ATOM 758 N N . THR A 1 93 ? 7.413 -2.309 2.230 1.00 90.00 93 THR A N 1
ATOM 759 C CA . THR A 1 93 ? 6.228 -2.111 1.375 1.00 90.00 93 THR A CA 1
ATOM 760 C C . THR A 1 93 ? 6.599 -1.656 -0.038 1.00 90.00 93 THR A C 1
ATOM 762 O O . THR A 1 93 ? 5.728 -1.455 -0.879 1.00 90.00 93 THR A O 1
ATOM 765 N N . SER A 1 94 ? 7.897 -1.512 -0.305 1.00 89.81 94 SER A N 1
ATOM 766 C CA . SER A 1 94 ? 8.478 -1.260 -1.616 1.00 89.81 94 SER A CA 1
ATOM 767 C C . SER A 1 94 ? 9.724 -2.126 -1.780 1.00 89.81 94 SER A C 1
ATOM 769 O O . SER A 1 94 ? 10.480 -2.320 -0.821 1.00 89.81 94 SER A O 1
ATOM 771 N N . ARG A 1 95 ? 9.935 -2.674 -2.976 1.00 88.12 95 ARG A N 1
ATOM 772 C CA . ARG A 1 95 ? 11.086 -3.514 -3.304 1.00 88.12 95 ARG A CA 1
ATOM 773 C C . ARG A 1 95 ? 11.609 -3.187 -4.690 1.00 88.12 95 ARG A C 1
ATOM 775 O O . ARG A 1 95 ? 10.862 -3.179 -5.660 1.00 88.12 95 ARG A O 1
ATOM 782 N N . GLN A 1 96 ? 12.912 -2.973 -4.784 1.00 87.00 96 GLN A N 1
ATOM 783 C CA . GLN A 1 96 ? 13.594 -2.802 -6.059 1.00 87.00 96 GLN A CA 1
ATOM 784 C C . GLN A 1 96 ? 14.139 -4.133 -6.560 1.00 87.00 96 GLN A C 1
ATOM 786 O O . GLN A 1 96 ? 14.725 -4.902 -5.797 1.00 87.00 96 GLN A O 1
ATOM 791 N N . ILE A 1 97 ? 13.934 -4.406 -7.845 1.00 83.75 97 ILE A N 1
ATOM 792 C CA . ILE A 1 97 ? 14.409 -5.613 -8.518 1.00 83.75 97 ILE A CA 1
ATOM 793 C C . ILE A 1 97 ? 15.029 -5.199 -9.844 1.00 83.75 97 ILE A C 1
ATOM 795 O O . ILE A 1 97 ? 14.491 -4.356 -10.559 1.00 83.75 97 ILE A O 1
ATOM 799 N N . ASN A 1 98 ? 16.170 -5.798 -10.169 1.00 79.69 98 ASN A N 1
ATOM 800 C CA . ASN A 1 98 ? 16.770 -5.656 -11.484 1.00 79.69 98 ASN A CA 1
ATOM 801 C C . ASN A 1 98 ? 16.186 -6.725 -12.414 1.00 79.69 98 ASN A C 1
ATOM 803 O O . ASN A 1 98 ? 16.327 -7.919 -12.150 1.00 79.69 98 ASN A O 1
ATOM 807 N N . ILE A 1 99 ? 15.526 -6.289 -13.481 1.00 71.62 99 ILE A N 1
ATOM 808 C CA . ILE A 1 99 ? 15.017 -7.151 -14.543 1.00 71.62 99 ILE A CA 1
ATOM 809 C C . ILE A 1 99 ? 15.697 -6.704 -15.832 1.00 71.62 99 ILE A C 1
ATOM 811 O O . ILE A 1 99 ? 15.517 -5.568 -16.265 1.00 71.62 99 ILE A O 1
ATOM 815 N N . ALA A 1 100 ? 16.499 -7.589 -16.430 1.00 70.00 100 ALA A N 1
ATOM 816 C CA . ALA A 1 100 ? 17.181 -7.333 -17.703 1.00 70.00 100 ALA A CA 1
ATOM 817 C C . ALA A 1 100 ? 18.050 -6.057 -17.727 1.00 70.00 100 ALA A C 1
ATOM 819 O O . ALA A 1 100 ? 18.074 -5.330 -18.715 1.00 70.00 100 ALA A O 1
ATOM 820 N N . GLY A 1 101 ? 18.731 -5.736 -16.624 1.00 74.31 101 GLY A N 1
ATOM 821 C CA . GLY A 1 101 ? 19.540 -4.518 -16.513 1.00 74.31 101 GLY A CA 1
ATOM 822 C C . GLY A 1 101 ? 18.739 -3.259 -16.167 1.00 74.31 101 GLY A C 1
ATOM 823 O O . GLY A 1 101 ? 19.343 -2.225 -15.893 1.00 74.31 101 GLY A O 1
ATOM 824 N N . THR A 1 102 ? 17.406 -3.339 -16.103 1.00 73.81 102 THR A N 1
ATOM 825 C CA . THR A 1 102 ? 16.531 -2.232 -15.699 1.00 73.81 102 THR A CA 1
ATOM 826 C C . THR A 1 102 ? 16.117 -2.387 -14.243 1.00 73.81 102 THR A C 1
ATOM 828 O O . THR A 1 102 ? 15.650 -3.441 -13.813 1.00 73.81 102 THR A O 1
ATOM 831 N N . LEU A 1 103 ? 16.278 -1.319 -13.465 1.00 80.19 103 LEU A N 1
ATOM 832 C CA . LEU A 1 103 ? 15.941 -1.300 -12.047 1.00 80.19 103 LEU A CA 1
ATOM 833 C C . LEU A 1 103 ? 14.480 -0.867 -11.881 1.00 80.19 103 LEU A C 1
ATOM 835 O O . LEU A 1 103 ? 14.126 0.279 -12.148 1.00 80.19 103 LEU A O 1
ATOM 839 N N . ILE A 1 104 ? 13.623 -1.801 -11.472 1.00 82.12 104 ILE A N 1
ATOM 840 C CA . ILE A 1 104 ? 12.176 -1.608 -11.353 1.00 82.12 104 ILE A CA 1
ATOM 841 C C . ILE A 1 104 ? 11.801 -1.600 -9.874 1.00 82.12 104 ILE A C 1
ATOM 843 O O . ILE A 1 104 ? 12.222 -2.467 -9.108 1.00 82.12 104 ILE A O 1
ATOM 847 N N . THR A 1 105 ? 11.000 -0.614 -9.470 1.00 85.00 105 THR A N 1
ATOM 848 C CA . THR A 1 105 ? 10.489 -0.503 -8.100 1.00 85.00 105 THR A CA 1
ATOM 849 C C . THR A 1 105 ? 9.061 -1.040 -8.035 1.00 85.00 105 THR A C 1
ATOM 851 O O . THR A 1 105 ? 8.169 -0.541 -8.718 1.00 85.00 105 THR A O 1
ATOM 854 N N . PHE A 1 106 ? 8.845 -2.044 -7.193 1.00 87.94 106 PHE A N 1
ATOM 855 C CA . PHE A 1 106 ? 7.551 -2.647 -6.907 1.00 87.94 106 PHE A CA 1
ATOM 856 C C . PHE A 1 106 ? 7.025 -2.127 -5.579 1.00 87.94 106 PHE A C 1
ATOM 858 O O . PHE A 1 106 ? 7.615 -2.387 -4.535 1.00 87.94 106 PHE A O 1
ATOM 865 N N . ASN A 1 107 ? 5.905 -1.416 -5.622 1.00 91.44 107 ASN A N 1
ATOM 866 C CA . ASN A 1 107 ? 5.247 -0.878 -4.438 1.00 91.44 107 ASN A CA 1
ATOM 867 C C . ASN A 1 107 ? 4.016 -1.708 -4.082 1.00 91.44 107 ASN A C 1
ATOM 869 O O . ASN A 1 107 ? 3.341 -2.221 -4.977 1.00 91.44 107 ASN A O 1
ATOM 873 N N . LEU A 1 108 ? 3.693 -1.771 -2.788 1.00 93.00 108 LEU A N 1
ATOM 874 C CA . LEU A 1 108 ? 2.418 -2.286 -2.304 1.00 93.00 108 LEU A CA 1
ATOM 875 C C . LEU A 1 108 ? 1.279 -1.538 -2.998 1.00 93.00 108 LEU A C 1
ATOM 877 O O . LEU A 1 108 ? 1.241 -0.305 -3.014 1.00 93.00 108 LEU A O 1
ATOM 881 N N . LYS A 1 109 ? 0.360 -2.305 -3.574 1.00 94.25 109 LYS A N 1
ATOM 882 C CA . LYS A 1 109 ? -0.774 -1.795 -4.339 1.00 94.25 109 LYS A CA 1
ATOM 883 C C . LYS A 1 109 ? -2.011 -1.653 -3.466 1.00 94.25 109 LYS A C 1
ATOM 885 O O . LYS A 1 109 ? -2.182 -2.407 -2.506 1.00 94.25 109 LYS A O 1
ATOM 890 N N . LEU A 1 110 ? -2.884 -0.705 -3.802 1.00 95.62 110 LEU A N 1
ATOM 891 C CA . LEU A 1 110 ? -4.111 -0.445 -3.048 1.00 95.62 110 LEU A CA 1
ATOM 892 C C . LEU A 1 110 ? -4.997 -1.693 -2.958 1.00 95.62 110 LEU A C 1
ATOM 894 O O . LEU A 1 110 ? -5.438 -2.048 -1.868 1.00 95.62 110 LEU A O 1
ATOM 898 N N . GLY A 1 111 ? -5.194 -2.409 -4.067 1.00 94.69 111 GLY A N 1
ATOM 899 C CA . GLY A 1 111 ? -5.980 -3.646 -4.067 1.00 94.69 111 GLY A CA 1
ATOM 900 C C . GLY A 1 111 ? -5.405 -4.705 -3.119 1.00 94.69 111 GLY A C 1
ATOM 901 O O . GLY A 1 111 ? -6.147 -5.375 -2.402 1.00 94.69 111 GLY A O 1
ATOM 902 N N . THR A 1 112 ? -4.079 -4.819 -3.051 1.00 95.06 112 THR A N 1
ATOM 903 C CA . THR A 1 112 ? -3.385 -5.745 -2.144 1.00 95.06 112 THR A CA 1
ATOM 904 C C . THR A 1 112 ? -3.511 -5.316 -0.690 1.00 95.06 112 THR A C 1
ATOM 906 O O . THR A 1 112 ? -3.774 -6.153 0.171 1.00 95.06 112 THR A O 1
ATOM 909 N N . LEU A 1 113 ? -3.394 -4.017 -0.403 1.00 96.62 113 LEU A N 1
ATOM 910 C CA . LEU A 1 113 ? -3.625 -3.474 0.935 1.00 96.62 113 LEU A CA 1
ATOM 911 C C . LEU A 1 113 ? -5.046 -3.777 1.430 1.00 96.62 113 LEU A C 1
ATOM 913 O O . LEU A 1 113 ? -5.212 -4.243 2.556 1.00 96.62 113 LEU A O 1
ATOM 917 N N . LEU A 1 114 ? -6.059 -3.571 0.584 1.00 96.31 1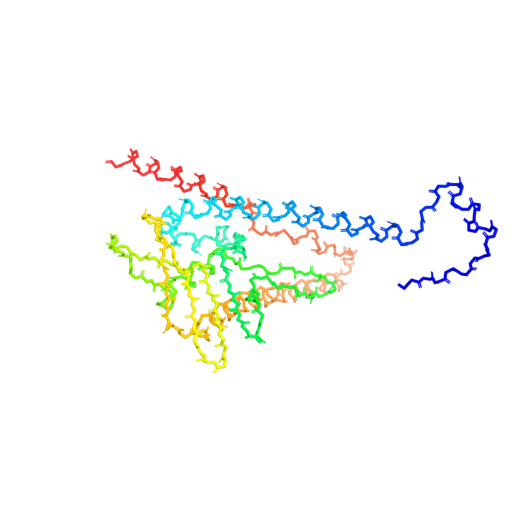14 LEU A N 1
ATOM 918 C CA . LEU A 1 114 ? -7.448 -3.867 0.937 1.00 96.31 114 LEU A CA 1
ATOM 919 C C . LEU A 1 114 ? -7.637 -5.358 1.242 1.00 96.31 114 LEU A C 1
ATOM 921 O O . LEU A 1 114 ? -8.189 -5.691 2.287 1.00 96.31 114 LEU A O 1
ATOM 925 N N . LYS A 1 115 ? -7.075 -6.258 0.423 1.00 95.12 115 LYS A N 1
ATOM 926 C CA . LYS A 1 115 ? -7.072 -7.710 0.693 1.00 95.12 115 LYS A CA 1
ATOM 927 C C . LYS A 1 115 ? -6.366 -8.065 2.005 1.00 95.12 115 LYS A C 1
ATOM 929 O O . LYS A 1 115 ? -6.812 -8.955 2.731 1.00 95.12 115 LYS A O 1
ATOM 934 N N . ILE A 1 116 ? -5.275 -7.373 2.344 1.00 95.38 116 ILE A N 1
ATOM 935 C CA . ILE A 1 116 ? -4.604 -7.560 3.637 1.00 95.38 116 ILE A CA 1
ATOM 936 C C . ILE A 1 116 ? -5.569 -7.227 4.783 1.00 95.38 116 ILE A C 1
ATOM 938 O O . ILE A 1 116 ? -5.691 -8.003 5.734 1.00 95.38 116 ILE A O 1
ATOM 942 N N . TRP A 1 117 ? -6.304 -6.121 4.670 1.00 95.44 117 TRP A N 1
ATOM 943 C CA . TRP A 1 117 ? -7.280 -5.680 5.666 1.00 95.44 117 TRP A CA 1
ATOM 944 C C . TRP A 1 117 ? -8.538 -6.537 5.773 1.00 95.44 117 TRP A C 1
ATOM 946 O O . TRP A 1 117 ? -9.214 -6.462 6.794 1.00 95.44 117 TRP A O 1
ATOM 956 N N . GLU A 1 118 ? -8.838 -7.404 4.809 1.00 92.06 118 GLU A N 1
ATOM 957 C CA . GLU A 1 118 ? -9.933 -8.374 4.952 1.00 92.06 118 GLU A CA 1
ATOM 958 C C . GLU A 1 118 ? -9.600 -9.498 5.938 1.00 92.06 118 GLU A C 1
ATOM 960 O O . GLU A 1 118 ? -10.493 -10.110 6.532 1.00 92.06 118 GLU A O 1
ATOM 965 N N . THR A 1 119 ? -8.311 -9.733 6.178 1.00 91.56 119 THR A N 1
ATOM 966 C CA . THR A 1 119 ? -7.839 -10.816 7.038 1.00 91.56 119 THR A CA 1
ATOM 967 C C . THR A 1 119 ? -8.107 -10.495 8.508 1.00 91.56 119 THR A C 1
ATOM 969 O O . THR A 1 119 ? -7.786 -9.409 8.988 1.00 91.56 119 THR A O 1
ATOM 972 N N . GLY A 1 120 ? -8.623 -11.463 9.277 1.00 89.62 120 GLY A N 1
ATOM 973 C CA . GLY A 1 120 ? -8.980 -11.263 10.693 1.00 89.62 120 GLY A CA 1
ATOM 974 C C . GLY A 1 120 ? -7.842 -10.711 11.567 1.00 89.62 120 GLY A C 1
ATOM 975 O O . GLY A 1 120 ? -8.081 -9.946 12.499 1.00 89.62 120 GLY A O 1
ATOM 976 N N . GLN A 1 121 ? -6.587 -11.013 11.217 1.00 91.56 121 GLN A N 1
ATOM 977 C CA . GLN A 1 121 ? -5.396 -10.470 11.877 1.00 91.56 121 GLN A CA 1
ATOM 978 C C . GLN A 1 121 ? -5.297 -8.937 11.776 1.00 91.56 121 GLN A C 1
ATOM 980 O O . GLN A 1 121 ? -4.781 -8.312 12.698 1.00 91.56 121 GLN A O 1
ATOM 985 N N . PHE A 1 122 ? -5.809 -8.329 10.706 1.00 94.94 122 PHE A N 1
ATOM 986 C CA . PHE A 1 122 ? -5.763 -6.886 10.447 1.00 94.94 122 PHE A CA 1
ATOM 987 C C . PHE A 1 122 ? -7.078 -6.170 10.770 1.00 94.94 122 PHE A C 1
ATOM 989 O O . PHE A 1 122 ? -7.185 -4.964 10.566 1.00 94.94 122 PHE A O 1
ATOM 996 N N . ARG A 1 123 ? -8.059 -6.891 11.321 1.00 94.88 123 ARG A N 1
ATOM 997 C CA . ARG A 1 123 ? -9.379 -6.368 11.681 1.00 94.88 123 ARG A CA 1
ATOM 998 C C . ARG A 1 123 ? -9.564 -6.341 13.187 1.00 94.88 123 ARG A C 1
ATOM 1000 O O . ARG A 1 123 ? -9.128 -7.252 13.897 1.00 94.88 123 ARG A O 1
ATOM 1007 N N . ILE A 1 124 ? -10.221 -5.309 13.696 1.00 94.62 124 ILE A N 1
ATOM 1008 C CA . ILE A 1 124 ? -10.641 -5.239 15.095 1.00 94.62 124 ILE A CA 1
ATOM 1009 C C . ILE A 1 124 ? -11.998 -4.552 15.208 1.00 94.62 124 ILE A C 1
ATOM 1011 O O . ILE A 1 124 ? -12.279 -3.604 14.484 1.00 94.62 124 ILE A O 1
ATOM 1015 N N . ALA A 1 125 ? -12.851 -5.031 16.110 1.00 94.62 125 ALA A N 1
ATOM 1016 C CA . ALA A 1 125 ? -14.124 -4.378 16.379 1.00 94.62 125 ALA A CA 1
ATOM 1017 C C . ALA A 1 125 ? -13.889 -2.991 16.999 1.00 94.62 125 ALA A C 1
ATOM 1019 O O . ALA A 1 125 ? -13.122 -2.842 17.954 1.00 94.62 125 ALA A O 1
ATOM 1020 N N . CYS A 1 126 ? -14.546 -1.975 16.450 1.00 94.94 126 CYS A N 1
ATOM 1021 C CA . CYS A 1 126 ? -14.593 -0.639 17.016 1.00 94.94 126 CYS A CA 1
ATOM 1022 C C . CYS A 1 126 ? -15.804 -0.498 17.948 1.00 94.94 126 CYS A C 1
ATOM 1024 O O . CYS A 1 126 ? -16.827 -1.157 17.780 1.00 94.94 126 CYS A O 1
ATOM 1026 N N . ARG A 1 127 ? -15.721 0.431 18.905 1.00 93.25 127 ARG A N 1
ATOM 1027 C CA . ARG A 1 127 ? -16.826 0.754 19.824 1.00 93.25 127 ARG A CA 1
ATOM 1028 C C . ARG A 1 127 ? -18.067 1.307 19.116 1.00 93.25 127 ARG A C 1
ATOM 1030 O O . ARG A 1 127 ? -19.150 1.226 19.675 1.00 93.25 127 ARG A O 1
ATOM 1037 N N . CYS A 1 128 ? -17.923 1.850 17.906 1.00 92.69 128 CYS A N 1
ATOM 1038 C CA . CYS A 1 128 ? -19.047 2.339 17.102 1.00 92.69 128 CYS A CA 1
ATOM 1039 C C . CYS A 1 128 ? -19.811 1.228 16.353 1.00 92.69 128 CYS A C 1
ATOM 1041 O O . CYS A 1 128 ? -20.718 1.540 15.587 1.00 92.69 128 CYS A O 1
ATOM 1043 N N . GLY A 1 129 ? -19.429 -0.043 16.532 1.00 90.06 129 GLY A N 1
ATOM 1044 C CA . GLY A 1 129 ? -20.039 -1.198 15.866 1.00 90.06 129 GLY A CA 1
ATOM 1045 C C . GLY A 1 129 ? -19.374 -1.595 14.545 1.00 90.06 129 GLY A C 1
ATOM 1046 O O . GLY A 1 129 ? -19.557 -2.719 14.092 1.00 90.06 129 GLY A O 1
ATOM 1047 N N . GLU A 1 130 ? -18.551 -0.724 13.957 1.00 92.81 130 GLU A N 1
ATOM 1048 C CA . GLU A 1 130 ? -17.827 -1.027 12.717 1.00 92.81 130 GLU A CA 1
ATOM 1049 C C . GLU A 1 130 ? -16.518 -1.784 12.945 1.00 92.81 130 GLU A C 1
ATOM 1051 O O . GLU A 1 130 ? -15.974 -1.845 14.050 1.00 92.81 130 GLU A O 1
ATOM 1056 N N . THR A 1 131 ? -15.945 -2.307 11.860 1.00 94.62 131 THR A N 1
ATOM 1057 C CA . THR A 1 131 ? -14.600 -2.890 11.887 1.00 94.62 131 THR A CA 1
ATOM 1058 C C . THR A 1 131 ? -13.532 -1.826 11.626 1.00 94.62 131 THR A C 1
ATOM 1060 O O . THR A 1 131 ? -13.518 -1.198 10.573 1.00 94.62 131 THR A O 1
ATOM 1063 N N . ALA A 1 132 ? -12.601 -1.653 12.560 1.00 96.19 132 ALA A N 1
ATOM 1064 C CA . ALA A 1 132 ? -11.369 -0.902 12.355 1.00 96.19 132 ALA A CA 1
ATOM 1065 C C . ALA A 1 132 ? -10.281 -1.779 11.714 1.00 96.19 132 ALA A C 1
ATOM 1067 O O . ALA A 1 132 ? -10.231 -2.996 11.929 1.00 96.19 132 ALA A O 1
ATOM 1068 N N . VAL A 1 133 ? -9.394 -1.142 10.950 1.00 96.88 133 VAL A N 1
ATOM 1069 C CA . VAL A 1 133 ? -8.317 -1.799 10.194 1.00 96.88 133 VAL A CA 1
ATOM 1070 C C . VAL A 1 133 ? -6.947 -1.396 10.726 1.00 96.88 133 VAL A C 1
ATOM 1072 O O . VAL A 1 133 ? -6.736 -0.248 11.119 1.00 96.88 133 VAL A O 1
ATOM 1075 N N . ILE A 1 134 ? -6.010 -2.342 10.774 1.00 96.62 134 ILE A N 1
ATOM 1076 C CA . ILE A 1 134 ? -4.649 -2.126 11.283 1.00 96.62 134 ILE A CA 1
ATOM 1077 C C . ILE A 1 134 ? -3.827 -1.337 10.260 1.00 96.62 134 ILE A C 1
ATOM 1079 O O . ILE A 1 134 ? -3.531 -1.842 9.180 1.00 96.62 134 ILE A O 1
ATOM 1083 N N . ARG A 1 135 ? -3.408 -0.124 10.634 1.00 94.81 135 ARG A N 1
ATOM 1084 C CA . ARG A 1 135 ? -2.556 0.753 9.808 1.00 94.81 135 ARG A CA 1
ATOM 1085 C C . ARG A 1 135 ? -1.077 0.685 10.170 1.00 94.81 135 ARG A C 1
ATOM 1087 O O . ARG A 1 135 ? -0.219 0.939 9.332 1.00 94.81 135 ARG A O 1
ATOM 1094 N N . ARG A 1 136 ? -0.779 0.358 11.431 1.00 95.31 136 ARG A N 1
ATOM 1095 C CA . ARG A 1 136 ? 0.588 0.295 11.948 1.00 95.31 136 ARG A CA 1
ATOM 1096 C C . ARG A 1 136 ? 0.763 -0.893 12.876 1.00 95.31 136 ARG A C 1
ATOM 1098 O O . ARG A 1 136 ? -0.092 -1.126 13.724 1.00 95.31 136 ARG A O 1
ATOM 1105 N N . PHE A 1 137 ? 1.884 -1.598 12.783 1.00 95.38 137 PHE A N 1
ATOM 1106 C CA . PHE A 1 137 ? 2.276 -2.601 13.772 1.00 95.38 137 PHE A CA 1
ATOM 1107 C C . PHE A 1 137 ? 3.785 -2.605 14.020 1.00 95.38 137 PHE A C 1
ATOM 1109 O O . PHE A 1 137 ? 4.590 -2.428 13.109 1.00 95.38 137 PHE A O 1
ATOM 1116 N N . VAL A 1 138 ? 4.170 -2.829 15.274 1.00 94.50 138 VAL A N 1
ATOM 1117 C CA . VAL A 1 138 ? 5.558 -2.981 15.709 1.00 94.50 138 VAL A CA 1
ATOM 1118 C C . VAL A 1 138 ? 5.664 -4.192 16.628 1.00 94.50 138 VAL A C 1
ATOM 1120 O O . VAL A 1 138 ? 4.769 -4.436 17.437 1.00 94.50 138 VAL A O 1
ATOM 1123 N N . GLY A 1 139 ? 6.736 -4.971 16.536 1.00 93.12 139 GLY A N 1
ATOM 1124 C CA . GLY A 1 139 ? 6.905 -6.120 17.425 1.00 93.12 139 GLY A CA 1
ATOM 1125 C C . GLY A 1 139 ? 8.279 -6.764 17.377 1.00 93.12 139 GLY A C 1
ATOM 1126 O O . GLY A 1 139 ? 9.258 -6.159 16.947 1.00 93.12 139 GLY A O 1
ATOM 1127 N N . SER A 1 140 ? 8.349 -8.004 17.849 1.00 89.75 140 SER A N 1
ATOM 1128 C CA . SER A 1 140 ? 9.560 -8.816 17.783 1.00 89.75 140 SER A CA 1
ATOM 1129 C C . SER A 1 140 ? 9.222 -10.225 17.301 1.00 89.75 140 SER A C 1
ATOM 1131 O O . SER A 1 140 ? 8.290 -10.840 17.826 1.00 89.75 140 SER A O 1
ATOM 1133 N N . PRO A 1 141 ? 9.971 -10.770 16.327 1.00 87.00 141 PRO A N 1
ATOM 1134 C CA . PRO A 1 141 ? 9.812 -12.159 15.917 1.00 87.00 141 PRO A CA 1
ATOM 1135 C C . PRO A 1 141 ? 10.233 -13.134 17.023 1.00 87.00 141 PRO A C 1
ATOM 1137 O O . PRO A 1 141 ? 9.671 -14.218 17.099 1.00 87.00 141 PRO A O 1
ATOM 1140 N N . LEU A 1 142 ? 11.164 -12.739 17.902 1.00 88.81 142 LEU A N 1
ATOM 1141 C CA . LEU A 1 142 ? 11.693 -13.602 18.963 1.00 88.81 142 LEU A CA 1
ATOM 1142 C C . LEU A 1 142 ? 10.684 -13.818 20.092 1.00 88.81 142 LEU A C 1
ATOM 1144 O O . LEU A 1 142 ? 10.491 -14.941 20.540 1.00 88.81 142 LEU A O 1
ATOM 1148 N N . SER A 1 143 ? 10.024 -12.749 20.547 1.00 89.25 143 SER A N 1
ATOM 1149 C CA . SER A 1 143 ? 8.983 -12.864 21.578 1.00 89.25 143 SER A CA 1
ATOM 1150 C C . SER A 1 143 ? 7.600 -13.149 20.993 1.00 89.25 143 SER A C 1
ATOM 1152 O O . SER A 1 143 ? 6.666 -13.444 21.733 1.00 89.25 143 SER A O 1
ATOM 1154 N N . GLY A 1 144 ? 7.429 -12.982 19.678 1.00 88.31 144 GLY A N 1
ATOM 1155 C CA . GLY A 1 144 ? 6.144 -13.061 18.985 1.00 88.31 144 GLY A CA 1
ATOM 1156 C C . GLY A 1 144 ? 5.168 -11.928 19.324 1.00 88.31 144 GLY A C 1
ATOM 1157 O O . GLY A 1 144 ? 4.129 -11.813 18.671 1.00 88.31 144 GLY A O 1
ATOM 1158 N N . GLY A 1 145 ? 5.480 -11.082 20.308 1.00 89.75 145 GLY A N 1
ATOM 1159 C CA . GLY A 1 145 ? 4.627 -9.990 20.759 1.00 89.75 145 GLY A CA 1
ATOM 1160 C C . GLY A 1 145 ? 4.598 -8.827 19.772 1.00 89.75 145 GLY A C 1
ATOM 1161 O O . GLY A 1 145 ? 5.613 -8.479 19.163 1.00 89.75 145 GLY A O 1
ATOM 1162 N N . SER A 1 146 ? 3.430 -8.198 19.640 1.00 93.56 146 SER A N 1
ATOM 1163 C CA . SER A 1 146 ? 3.261 -6.972 18.861 1.00 93.56 146 SER A CA 1
ATOM 1164 C C . SER A 1 146 ? 2.358 -5.957 19.555 1.00 93.56 146 SER A C 1
ATOM 1166 O O . SER A 1 146 ? 1.443 -6.309 20.305 1.00 93.56 146 SER A O 1
ATOM 1168 N N . ASN A 1 147 ? 2.628 -4.693 19.247 1.00 94.38 147 ASN A N 1
ATOM 1169 C CA . ASN A 1 147 ? 1.758 -3.552 19.466 1.00 94.38 147 ASN A CA 1
ATOM 1170 C C . ASN A 1 147 ? 1.334 -3.029 18.095 1.00 94.38 147 ASN A C 1
ATOM 1172 O O . ASN A 1 147 ? 2.172 -2.824 17.219 1.00 94.38 147 ASN A O 1
ATOM 1176 N N . ALA A 1 148 ? 0.047 -2.797 17.902 1.00 96.00 148 ALA A N 1
ATOM 1177 C CA . ALA A 1 148 ? -0.487 -2.288 16.654 1.00 96.00 148 ALA A CA 1
ATOM 1178 C C . ALA A 1 148 ? -1.475 -1.150 16.903 1.00 96.00 148 ALA A C 1
ATOM 1180 O O . ALA A 1 148 ? -2.066 -1.048 17.976 1.00 96.00 148 ALA A O 1
ATOM 1181 N N . SER A 1 149 ? -1.653 -0.308 15.897 1.00 96.44 149 SER A N 1
ATOM 1182 C CA . SER A 1 149 ? -2.670 0.733 15.854 1.00 96.44 149 SER A CA 1
ATOM 1183 C C . SER A 1 149 ? -3.627 0.438 14.710 1.00 96.44 149 SER A C 1
ATOM 1185 O O . SER A 1 149 ? -3.210 0.242 13.563 1.00 96.44 149 SER A O 1
ATOM 1187 N N . ALA A 1 150 ? -4.914 0.421 15.030 1.00 96.38 150 ALA A N 1
ATOM 1188 C CA . ALA A 1 150 ? -5.999 0.365 14.067 1.00 96.38 150 ALA A CA 1
ATOM 1189 C C . ALA A 1 150 ? -6.718 1.709 13.989 1.00 96.38 150 ALA A C 1
ATOM 1191 O O . ALA A 1 150 ? -6.751 2.451 14.966 1.00 96.38 150 ALA A O 1
ATOM 1192 N N . ILE A 1 151 ? -7.332 1.992 12.848 1.00 96.38 151 ILE A N 1
ATOM 1193 C CA . ILE A 1 151 ? -8.194 3.155 12.652 1.00 96.38 151 ILE A CA 1
ATOM 1194 C C . ILE A 1 151 ? -9.572 2.697 12.190 1.00 96.38 151 ILE A C 1
ATOM 1196 O O . ILE A 1 151 ? -9.705 1.805 11.348 1.00 96.38 151 ILE A O 1
ATOM 1200 N N . CYS A 1 152 ? -10.613 3.277 12.780 1.00 96.12 152 CYS A N 1
ATOM 1201 C CA . CYS A 1 152 ? -11.977 3.025 12.341 1.00 96.12 152 CYS A CA 1
ATOM 1202 C C . CYS A 1 152 ? -12.306 3.863 11.092 1.00 96.12 152 CYS A C 1
ATOM 1204 O O . CYS A 1 152 ? -12.127 5.081 11.144 1.00 96.12 152 CYS A O 1
ATOM 1206 N N . PRO A 1 153 ? -12.840 3.269 10.008 1.00 94.75 153 PRO A N 1
ATOM 1207 C CA . PRO A 1 153 ? -13.262 4.019 8.823 1.00 94.75 153 PRO A CA 1
ATOM 1208 C C . PRO A 1 153 ? -14.306 5.094 9.145 1.00 94.75 153 PRO A C 1
ATOM 1210 O O . PRO A 1 153 ? -14.165 6.222 8.675 1.00 94.75 153 PRO A O 1
ATOM 1213 N N . LYS A 1 154 ? -15.281 4.762 10.003 1.00 93.62 154 LYS A N 1
ATOM 1214 C CA . LYS A 1 154 ? -16.467 5.578 10.295 1.00 93.62 154 LYS A CA 1
ATOM 1215 C C . LYS A 1 154 ? -16.225 6.667 11.336 1.00 93.62 154 LYS A C 1
ATOM 1217 O O . LYS A 1 154 ? -16.392 7.844 11.050 1.00 93.62 154 LYS A O 1
ATOM 1222 N N . CYS A 1 155 ? -15.815 6.295 12.552 1.00 93.31 155 CYS A N 1
ATOM 1223 C CA . CYS A 1 155 ? -15.625 7.266 13.640 1.00 93.31 155 CYS A CA 1
ATO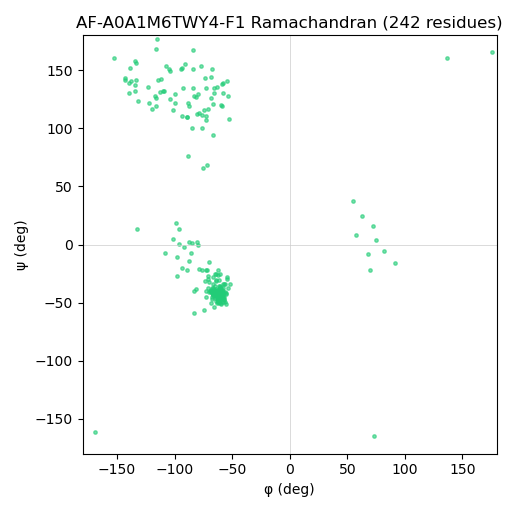M 1224 C C . CYS A 1 155 ? -14.202 7.831 13.730 1.00 93.31 155 CYS A C 1
ATOM 1226 O O . CYS A 1 155 ? -13.931 8.630 14.621 1.00 93.31 155 CYS A O 1
ATOM 1228 N N . LYS A 1 156 ? -13.281 7.378 12.864 1.00 93.62 156 LYS A N 1
ATOM 1229 C CA . LYS A 1 156 ? -11.865 7.795 12.814 1.00 93.62 156 LYS A CA 1
ATOM 1230 C C . LYS A 1 156 ? -11.070 7.588 14.108 1.00 93.62 156 LYS A C 1
ATOM 1232 O O . LYS A 1 156 ? -9.916 7.995 14.188 1.00 93.62 156 LYS A O 1
ATOM 1237 N N . ALA A 1 157 ? -11.644 6.910 15.101 1.00 93.75 157 ALA A N 1
ATOM 1238 C CA . ALA A 1 157 ? -10.962 6.620 16.351 1.00 93.75 157 ALA A CA 1
ATOM 1239 C C . ALA A 1 157 ? -9.781 5.668 16.120 1.00 93.75 157 ALA A C 1
ATOM 1241 O O . ALA A 1 157 ? -9.918 4.642 15.441 1.00 93.75 157 ALA A O 1
ATOM 1242 N N . GLU A 1 158 ? -8.641 5.997 16.726 1.00 95.06 158 GLU A N 1
ATOM 1243 C CA . GLU A 1 158 ? -7.483 5.113 16.791 1.00 95.06 158 GLU A CA 1
ATOM 1244 C C . GLU A 1 158 ? -7.626 4.130 17.959 1.00 95.06 158 GLU A C 1
ATOM 1246 O O . GLU A 1 158 ? -8.010 4.493 19.071 1.00 95.06 158 GLU A O 1
ATOM 1251 N N . ILE A 1 159 ? -7.325 2.860 17.698 1.00 95.62 159 ILE A N 1
ATOM 1252 C CA . ILE A 1 159 ? -7.419 1.768 18.664 1.00 95.62 159 ILE A CA 1
ATOM 1253 C C . ILE A 1 159 ? -6.050 1.115 18.777 1.00 95.62 159 ILE A C 1
ATOM 1255 O O . ILE A 1 159 ? -5.523 0.583 17.799 1.00 95.62 159 ILE A O 1
ATOM 1259 N N . HIS A 1 160 ? -5.496 1.094 19.985 1.00 95.12 160 HIS A N 1
ATOM 1260 C CA . HIS A 1 160 ? -4.274 0.350 20.259 1.00 95.12 160 HIS A CA 1
ATOM 1261 C C . HIS A 1 160 ? -4.587 -1.118 20.540 1.00 95.12 160 HIS A C 1
ATOM 1263 O O . HIS A 1 160 ? -5.406 -1.455 21.395 1.00 95.12 160 HIS A O 1
ATOM 1269 N N . VAL A 1 161 ? -3.898 -1.996 19.824 1.00 93.56 161 VAL A N 1
ATOM 1270 C CA . VAL A 1 161 ? -4.061 -3.445 19.874 1.00 93.56 161 VAL A CA 1
ATOM 1271 C C . VAL A 1 161 ? -2.772 -4.058 20.389 1.00 93.56 161 VAL A C 1
ATOM 1273 O O . VAL A 1 161 ? -1.696 -3.816 19.846 1.00 93.56 161 VAL A O 1
ATOM 1276 N N . LYS A 1 162 ? -2.881 -4.871 21.436 1.00 90.25 162 LYS A N 1
ATOM 1277 C CA . LYS A 1 162 ? -1.759 -5.612 22.023 1.00 90.25 162 LYS A CA 1
ATOM 1278 C C . LYS A 1 162 ? -1.990 -7.112 21.873 1.00 90.25 162 LYS A C 1
ATOM 1280 O O . LYS A 1 162 ? -3.095 -7.544 21.547 1.00 90.25 162 LYS A O 1
ATOM 1285 N N . ASN A 1 163 ? -0.953 -7.902 22.139 1.00 85.31 163 ASN A N 1
ATOM 1286 C CA . ASN A 1 163 ? -1.026 -9.365 22.262 1.00 85.31 163 ASN A CA 1
ATOM 1287 C C . ASN A 1 163 ? -1.463 -10.110 20.990 1.00 85.31 163 ASN A C 1
ATOM 1289 O O . ASN A 1 163 ? -1.951 -11.236 21.057 1.00 85.31 163 ASN A O 1
ATOM 1293 N N . ARG A 1 164 ? -1.264 -9.514 19.812 1.00 89.69 164 ARG A N 1
ATOM 1294 C CA . ARG A 1 164 ? -1.367 -10.236 18.539 1.00 89.69 164 ARG A CA 1
ATOM 1295 C C . ARG A 1 164 ? 0.009 -10.735 18.110 1.00 89.69 164 ARG A C 1
ATOM 1297 O O .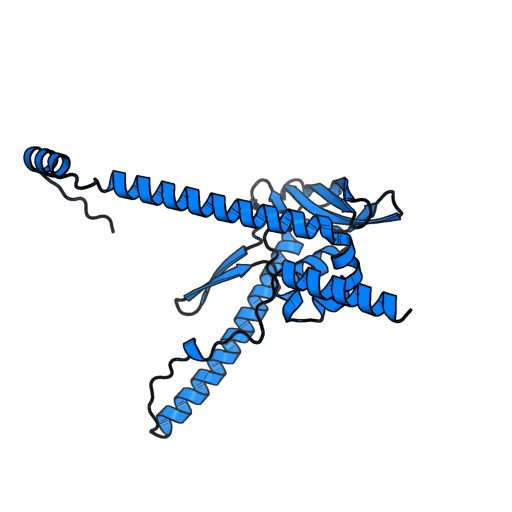 ARG A 1 164 ? 1.027 -10.133 18.450 1.00 89.69 164 ARG A O 1
ATOM 1304 N N . SER A 1 165 ? 0.039 -11.829 17.353 1.00 92.25 165 SER A N 1
ATOM 1305 C CA . SER A 1 165 ? 1.294 -12.387 16.841 1.00 92.25 165 SER A CA 1
ATOM 1306 C C . SER A 1 165 ? 1.942 -11.432 15.837 1.00 92.25 165 SER A C 1
ATOM 1308 O O . SER A 1 165 ? 1.347 -11.121 14.803 1.00 92.25 165 SER A O 1
ATOM 1310 N N . PHE A 1 166 ? 3.172 -11.003 16.124 1.00 93.69 166 PHE A N 1
ATOM 1311 C CA . PHE A 1 166 ? 3.984 -10.196 15.216 1.00 93.69 166 PHE A CA 1
ATOM 1312 C C . PHE A 1 166 ? 4.224 -10.910 13.885 1.00 93.69 166 PHE A C 1
ATOM 1314 O O . PHE A 1 166 ? 4.009 -10.323 12.828 1.00 93.69 166 PHE A O 1
ATOM 1321 N N . GLY A 1 167 ? 4.607 -12.191 13.931 1.00 91.44 167 GLY A N 1
ATOM 1322 C CA . GLY A 1 167 ? 4.875 -12.981 12.729 1.00 91.44 167 GLY A CA 1
ATOM 1323 C C . GLY A 1 167 ? 3.668 -13.043 11.792 1.00 91.44 167 GLY A C 1
ATOM 1324 O O . GLY A 1 167 ? 3.826 -12.875 10.586 1.00 91.44 167 GLY A O 1
ATOM 1325 N N . LYS A 1 168 ? 2.450 -13.179 12.338 1.00 92.75 168 LYS A N 1
ATOM 1326 C CA . LYS A 1 168 ? 1.217 -13.164 11.532 1.00 92.75 168 LYS A CA 1
ATOM 1327 C C . LYS A 1 168 ? 0.968 -11.828 10.834 1.00 92.75 168 LYS A C 1
ATOM 1329 O O . LYS A 1 168 ? 0.384 -11.833 9.761 1.00 92.75 168 LYS A O 1
ATOM 1334 N N . TYR A 1 169 ? 1.389 -10.702 11.409 1.00 93.44 169 TYR A N 1
ATOM 1335 C CA . TYR A 1 169 ? 1.339 -9.420 10.704 1.00 93.44 169 TYR A CA 1
ATOM 1336 C C . TYR A 1 169 ? 2.424 -9.332 9.636 1.00 93.44 169 TYR A C 1
ATOM 1338 O O . TYR A 1 169 ? 2.136 -9.109 8.462 1.00 93.44 169 TYR A O 1
ATOM 1346 N N . TYR A 1 170 ? 3.672 -9.517 10.062 1.00 93.81 170 TYR A N 1
ATOM 1347 C CA . TYR A 1 170 ? 4.842 -9.230 9.248 1.00 93.81 170 TYR A CA 1
ATOM 1348 C C . TYR A 1 170 ? 4.931 -10.159 8.038 1.00 93.81 170 TYR A C 1
ATOM 1350 O O . TYR A 1 170 ? 4.986 -9.686 6.906 1.00 93.81 170 TYR A O 1
ATOM 1358 N N . PHE A 1 171 ? 4.887 -11.476 8.256 1.00 91.56 171 PHE A N 1
ATOM 1359 C CA . PHE A 1 171 ? 5.054 -12.448 7.175 1.00 91.56 171 PHE A CA 1
ATOM 1360 C C . PHE A 1 171 ? 3.860 -12.481 6.229 1.00 91.56 171 PHE A C 1
ATOM 1362 O O . PHE A 1 171 ? 4.044 -12.725 5.043 1.00 91.56 171 PHE A O 1
ATOM 1369 N N . PHE A 1 172 ? 2.654 -12.186 6.718 1.00 93.44 172 PHE A N 1
ATOM 1370 C CA . PHE A 1 172 ? 1.482 -12.108 5.853 1.00 93.44 172 PHE A CA 1
ATOM 1371 C C . PHE A 1 172 ? 1.556 -10.903 4.910 1.00 93.44 172 PHE A C 1
ATOM 1373 O O . PHE A 1 172 ? 1.417 -11.063 3.700 1.00 93.44 172 PHE A O 1
ATOM 1380 N N . ALA A 1 173 ? 1.837 -9.707 5.441 1.00 93.50 173 ALA A N 1
ATOM 1381 C CA . ALA A 1 173 ? 1.959 -8.504 4.618 1.00 93.50 173 ALA A CA 1
ATOM 1382 C C . ALA A 1 173 ? 3.148 -8.592 3.644 1.00 93.50 173 ALA A C 1
ATOM 1384 O O . ALA A 1 173 ? 3.001 -8.280 2.464 1.00 93.50 173 ALA A O 1
ATOM 1385 N N . ALA A 1 174 ? 4.306 -9.073 4.112 1.00 92.00 174 ALA A N 1
ATOM 1386 C CA . ALA A 1 174 ? 5.475 -9.286 3.259 1.00 92.00 174 ALA A CA 1
ATOM 1387 C C . ALA A 1 174 ? 5.224 -10.363 2.189 1.00 92.00 174 ALA A C 1
ATOM 1389 O O . ALA A 1 174 ? 5.631 -10.201 1.040 1.00 92.00 174 ALA A O 1
ATOM 1390 N N . GLY A 1 175 ? 4.525 -11.444 2.550 1.00 92.69 175 GLY A N 1
ATOM 1391 C CA . GLY A 1 175 ? 4.132 -12.509 1.630 1.00 92.69 175 GLY A CA 1
ATOM 1392 C C . GLY A 1 175 ? 3.255 -11.987 0.496 1.00 92.69 175 GLY A C 1
ATOM 1393 O O . GLY A 1 175 ? 3.555 -12.249 -0.662 1.00 92.69 175 GLY A O 1
ATOM 1394 N N . LYS A 1 176 ? 2.251 -11.159 0.808 1.00 92.62 176 LYS A N 1
ATOM 1395 C CA . LYS A 1 176 ? 1.368 -10.560 -0.205 1.00 92.62 176 LYS A CA 1
ATOM 1396 C C . LYS A 1 176 ? 2.107 -9.661 -1.194 1.00 92.62 176 LYS A C 1
ATOM 1398 O O . LYS A 1 176 ? 1.848 -9.744 -2.388 1.00 92.62 176 LYS A O 1
ATOM 1403 N N . LEU A 1 177 ? 3.068 -8.864 -0.726 1.00 90.62 177 LEU A N 1
ATOM 1404 C CA . LEU A 1 177 ? 3.915 -8.087 -1.634 1.00 90.62 177 LEU A CA 1
ATOM 1405 C C . LEU A 1 177 ? 4.763 -8.995 -2.539 1.00 90.62 177 LEU A C 1
ATOM 1407 O O . LEU A 1 177 ? 4.905 -8.716 -3.727 1.00 90.62 177 LEU A O 1
ATOM 1411 N N . ASN A 1 178 ? 5.327 -10.078 -1.999 1.00 91.12 178 ASN A N 1
ATOM 1412 C CA . ASN A 1 178 ? 6.105 -11.024 -2.801 1.00 91.12 178 ASN A CA 1
ATOM 1413 C C . ASN A 1 178 ? 5.238 -11.746 -3.846 1.00 91.12 178 ASN A C 1
ATOM 1415 O O . ASN A 1 178 ? 5.688 -11.902 -4.976 1.00 91.12 178 ASN A O 1
ATOM 1419 N N . GLU A 1 179 ? 4.004 -12.129 -3.508 1.00 91.50 179 GLU A N 1
ATOM 1420 C CA . GLU A 1 179 ? 3.045 -12.717 -4.456 1.00 91.50 179 GLU A CA 1
ATOM 1421 C C . GLU A 1 179 ? 2.766 -11.774 -5.641 1.00 91.50 179 GLU A C 1
ATOM 1423 O O . GLU A 1 179 ? 2.831 -12.199 -6.797 1.00 91.50 179 GLU A O 1
ATOM 1428 N N . ASP A 1 180 ? 2.523 -10.486 -5.373 1.00 87.94 180 ASP A N 1
ATOM 1429 C CA . ASP A 1 180 ? 2.305 -9.481 -6.423 1.00 87.94 180 ASP A CA 1
ATOM 1430 C C . ASP A 1 180 ? 3.531 -9.329 -7.329 1.00 87.94 180 ASP A C 1
ATOM 1432 O O . ASP A 1 180 ? 3.416 -9.289 -8.556 1.00 87.94 180 ASP A O 1
ATOM 1436 N N . ILE A 1 181 ? 4.721 -9.267 -6.725 1.00 88.19 181 ILE A N 1
ATOM 1437 C CA . ILE A 1 181 ? 5.989 -9.185 -7.452 1.00 88.19 181 ILE A CA 1
ATOM 1438 C C . ILE A 1 181 ? 6.156 -10.398 -8.362 1.00 88.19 181 ILE A C 1
ATOM 1440 O O . ILE A 1 181 ? 6.442 -10.240 -9.548 1.00 88.19 181 ILE A O 1
ATOM 1444 N N . GLU A 1 182 ? 5.966 -11.606 -7.833 1.00 89.25 182 GLU A N 1
ATOM 1445 C CA . GLU A 1 182 ? 6.083 -12.834 -8.615 1.00 89.25 182 GLU A CA 1
ATOM 1446 C C . GLU A 1 182 ? 5.112 -12.855 -9.792 1.00 89.25 182 GLU A C 1
ATOM 1448 O O . GLU A 1 182 ? 5.493 -13.269 -10.887 1.00 89.25 182 GLU A O 1
ATOM 1453 N N . MET A 1 183 ? 3.875 -12.399 -9.593 1.00 87.62 183 MET A N 1
ATOM 1454 C CA . MET A 1 183 ? 2.875 -12.325 -10.653 1.00 87.62 183 MET A CA 1
ATOM 1455 C C . MET A 1 183 ? 3.317 -11.381 -11.777 1.00 87.62 183 MET A C 1
ATOM 1457 O O . MET A 1 183 ? 3.251 -11.754 -12.950 1.00 87.62 183 MET A O 1
ATOM 1461 N N . VAL A 1 184 ? 3.808 -10.183 -11.443 1.00 84.38 184 VAL A N 1
ATOM 1462 C CA . VAL A 1 184 ? 4.277 -9.224 -12.456 1.00 84.38 184 VAL A CA 1
ATOM 1463 C C . VAL A 1 184 ? 5.523 -9.740 -13.170 1.00 84.38 184 VAL A C 1
ATOM 1465 O O . VAL A 1 184 ? 5.592 -9.667 -14.395 1.00 84.38 184 VAL A O 1
ATOM 1468 N N . VAL A 1 185 ? 6.483 -10.308 -12.435 1.00 84.12 185 VAL A N 1
ATOM 1469 C CA . VAL A 1 185 ? 7.705 -10.887 -13.015 1.00 84.12 185 VAL A CA 1
ATOM 1470 C C . VAL A 1 185 ? 7.361 -12.024 -13.978 1.00 84.12 185 VAL A C 1
ATOM 1472 O O . VAL A 1 185 ? 7.853 -12.029 -15.105 1.00 84.12 185 VAL A O 1
ATOM 1475 N N . LYS A 1 186 ? 6.472 -12.949 -13.590 1.00 87.19 186 LYS A N 1
ATOM 1476 C CA . LYS A 1 186 ? 6.006 -14.043 -14.463 1.00 87.19 186 LYS A CA 1
ATOM 1477 C C . LYS A 1 186 ? 5.339 -13.508 -15.731 1.00 87.19 186 LYS A C 1
ATOM 1479 O O . LYS A 1 186 ? 5.634 -13.993 -16.820 1.00 87.19 186 LYS A O 1
ATOM 1484 N N . ASN A 1 187 ? 4.486 -12.492 -15.606 1.00 84.94 187 ASN A N 1
ATOM 1485 C CA . ASN A 1 187 ? 3.797 -11.883 -16.746 1.00 84.94 187 ASN A CA 1
ATOM 1486 C C . ASN A 1 187 ? 4.781 -11.171 -17.695 1.00 84.94 187 ASN A C 1
ATOM 1488 O O . ASN A 1 187 ? 4.691 -11.311 -18.912 1.00 84.94 187 ASN A O 1
ATOM 1492 N N . LEU A 1 188 ? 5.780 -10.472 -17.150 1.00 82.56 188 LEU A N 1
ATOM 1493 C CA . LEU A 1 188 ? 6.826 -9.819 -17.939 1.00 82.56 188 LEU A CA 1
ATOM 1494 C C . LEU A 1 188 ? 7.688 -10.839 -18.692 1.00 82.56 188 LEU A C 1
ATOM 1496 O O . LEU A 1 188 ? 7.905 -10.673 -19.890 1.00 82.56 188 LEU A O 1
ATOM 1500 N N . ILE A 1 189 ? 8.126 -11.914 -18.027 1.00 83.25 189 ILE A N 1
ATOM 1501 C CA . ILE A 1 189 ? 8.884 -13.003 -18.666 1.00 83.25 189 ILE A CA 1
ATOM 1502 C C . ILE A 1 189 ? 8.062 -13.642 -19.792 1.00 83.25 189 ILE A C 1
ATOM 1504 O O . ILE A 1 189 ? 8.596 -13.881 -20.875 1.00 83.25 189 ILE A O 1
ATOM 1508 N N . ALA A 1 190 ? 6.764 -13.876 -19.578 1.00 84.75 190 ALA A N 1
ATOM 1509 C CA . ALA A 1 190 ? 5.880 -14.424 -20.605 1.00 84.75 190 ALA A CA 1
ATOM 1510 C C . ALA A 1 190 ? 5.761 -13.489 -21.822 1.00 84.75 190 ALA A C 1
ATOM 1512 O O . ALA A 1 190 ? 5.972 -13.934 -22.950 1.00 84.75 190 ALA A O 1
ATOM 1513 N N . LYS A 1 191 ? 5.500 -12.189 -21.603 1.00 84.06 191 LYS A N 1
ATOM 1514 C CA . LYS A 1 191 ? 5.437 -11.182 -22.679 1.00 84.06 191 LYS A CA 1
ATOM 1515 C C . LYS A 1 191 ? 6.753 -11.090 -23.453 1.00 84.06 191 LYS A C 1
ATOM 1517 O O . LYS A 1 191 ? 6.735 -11.039 -24.678 1.00 84.06 191 LYS A O 1
ATOM 1522 N N . TRP A 1 192 ? 7.887 -11.117 -22.755 1.00 81.06 192 TRP A N 1
ATOM 1523 C CA . TRP A 1 192 ? 9.198 -11.084 -23.400 1.00 81.06 192 TRP A CA 1
ATOM 1524 C C . TRP A 1 192 ? 9.467 -12.355 -24.212 1.00 81.06 192 TRP A C 1
ATOM 1526 O O . TRP A 1 192 ? 9.905 -12.264 -25.351 1.00 81.06 192 TRP A O 1
ATOM 1536 N N . THR A 1 193 ? 9.125 -13.534 -23.691 1.00 82.56 193 THR A N 1
ATOM 1537 C CA . THR A 1 193 ? 9.295 -14.800 -24.426 1.00 82.56 193 THR A CA 1
ATOM 1538 C C . THR A 1 193 ? 8.513 -14.792 -25.744 1.00 82.56 193 THR A C 1
ATOM 1540 O O . THR A 1 193 ? 9.034 -15.215 -26.772 1.00 82.56 193 THR A O 1
ATOM 1543 N N . ILE A 1 194 ? 7.282 -14.266 -25.739 1.00 84.62 194 ILE A N 1
ATOM 1544 C CA . ILE A 1 194 ? 6.469 -14.110 -26.956 1.00 84.62 194 ILE A CA 1
ATOM 1545 C C . ILE A 1 194 ? 7.138 -13.132 -27.931 1.00 84.62 194 ILE A C 1
ATOM 1547 O O . ILE A 1 194 ? 7.305 -13.461 -29.104 1.00 84.62 194 ILE A O 1
ATOM 1551 N N . ALA A 1 195 ? 7.570 -11.967 -27.439 1.00 80.50 195 ALA A N 1
ATOM 1552 C CA . ALA A 1 195 ? 8.231 -10.953 -28.256 1.00 80.50 195 ALA A CA 1
ATOM 1553 C C . ALA A 1 195 ? 9.538 -11.464 -28.889 1.00 80.50 195 ALA A C 1
ATOM 1555 O O . ALA A 1 195 ? 9.814 -11.167 -30.047 1.00 80.50 195 ALA A O 1
ATOM 1556 N N . GLU A 1 196 ? 10.315 -12.272 -28.165 1.00 82.19 196 GLU A N 1
ATOM 1557 C CA . GLU A 1 196 ? 11.555 -12.873 -28.666 1.00 82.19 196 GLU A CA 1
ATOM 1558 C C . GLU A 1 196 ? 11.276 -13.882 -29.790 1.00 82.19 196 GLU A C 1
ATOM 1560 O O . GLU A 1 196 ? 11.950 -13.878 -30.819 1.00 82.19 196 GLU A O 1
ATOM 1565 N N . VAL A 1 197 ? 10.237 -14.714 -29.647 1.00 85.38 197 VAL A N 1
ATOM 1566 C CA . VAL A 1 197 ? 9.816 -15.652 -30.702 1.00 85.38 197 VAL A CA 1
ATOM 1567 C C . VAL A 1 197 ? 9.342 -14.902 -31.951 1.00 85.38 197 VAL A C 1
ATOM 1569 O O . VAL A 1 197 ? 9.686 -15.286 -33.069 1.00 85.38 197 VAL A O 1
ATOM 1572 N N . GLU A 1 198 ? 8.567 -13.827 -31.790 1.00 84.62 198 GLU A N 1
ATOM 1573 C CA . GLU A 1 198 ? 8.152 -12.970 -32.908 1.00 84.62 198 GLU A CA 1
ATOM 1574 C C . GLU A 1 198 ? 9.338 -12.270 -33.572 1.00 84.62 198 GLU A C 1
ATOM 1576 O O . GLU A 1 198 ? 9.393 -12.175 -34.799 1.00 84.62 198 GLU A O 1
ATOM 1581 N N . TYR A 1 199 ? 10.302 -11.809 -32.776 1.00 77.81 199 TYR A N 1
ATOM 1582 C CA . TYR A 1 199 ? 11.530 -11.207 -33.272 1.00 77.81 199 TYR A CA 1
ATOM 1583 C C . TYR A 1 199 ? 12.331 -12.198 -34.121 1.00 77.81 199 TYR A C 1
ATOM 1585 O O . TYR A 1 199 ? 12.672 -11.881 -35.260 1.00 77.81 199 TYR A O 1
ATOM 1593 N N . GLN A 1 200 ? 12.554 -13.422 -33.636 1.00 81.56 200 GLN A N 1
ATOM 1594 C CA . GLN A 1 200 ? 13.280 -14.442 -34.399 1.00 81.56 200 GLN A CA 1
ATOM 1595 C C . GLN A 1 200 ? 12.592 -14.795 -35.722 1.00 81.56 200 GLN A C 1
ATOM 1597 O O . GLN A 1 200 ? 13.277 -14.988 -36.727 1.00 81.56 200 GLN A O 1
ATOM 1602 N N . LYS A 1 201 ? 11.252 -14.811 -35.762 1.00 85.50 201 LYS A N 1
ATOM 1603 C CA . LYS A 1 201 ? 10.499 -14.976 -37.017 1.00 85.50 201 LYS A CA 1
ATOM 1604 C C . LYS A 1 201 ? 10.755 -13.827 -37.995 1.00 85.50 201 LYS A C 1
ATOM 1606 O O . LYS A 1 201 ? 11.112 -14.083 -39.139 1.00 85.50 201 LYS A O 1
ATOM 1611 N N . LYS A 1 202 ? 10.655 -12.573 -37.542 1.00 80.19 202 LYS A N 1
ATOM 1612 C CA . LYS A 1 202 ? 10.893 -11.382 -38.385 1.00 80.19 202 LYS A CA 1
ATOM 1613 C C . LYS A 1 202 ? 12.320 -11.328 -38.935 1.00 80.19 202 LYS A C 1
ATOM 1615 O O . LYS A 1 202 ? 12.520 -10.967 -40.093 1.00 80.19 202 LYS A O 1
ATOM 1620 N N . VAL A 1 203 ? 13.302 -11.725 -38.123 1.00 80.44 203 VAL A N 1
ATOM 1621 C CA . VAL A 1 203 ? 14.705 -11.848 -38.547 1.00 80.44 203 VAL A CA 1
ATOM 1622 C C . VAL A 1 203 ? 14.860 -12.932 -39.616 1.00 80.44 203 VAL A C 1
ATOM 1624 O O . VAL A 1 203 ? 15.517 -12.691 -40.626 1.00 80.44 203 VAL A O 1
ATOM 1627 N N . ALA A 1 204 ? 14.232 -14.099 -39.436 1.00 82.75 204 ALA A N 1
ATOM 1628 C CA . ALA A 1 204 ? 14.262 -15.182 -40.421 1.00 82.75 204 ALA A CA 1
ATOM 1629 C C . ALA A 1 204 ? 13.591 -14.801 -41.757 1.00 82.75 204 ALA A C 1
ATOM 1631 O O . ALA A 1 204 ? 14.012 -15.266 -42.811 1.00 82.75 204 ALA A O 1
ATOM 1632 N N . GLU A 1 205 ? 12.587 -13.923 -41.722 1.00 83.81 205 GLU A N 1
ATOM 1633 C CA . GLU A 1 205 ? 11.892 -13.380 -42.898 1.00 83.81 205 GLU A CA 1
ATOM 1634 C C . GLU A 1 205 ? 12.657 -12.237 -43.599 1.00 83.81 205 GLU A C 1
ATOM 1636 O O . GLU A 1 205 ? 12.184 -11.699 -44.598 1.00 83.81 205 GLU A O 1
ATOM 1641 N N . GLY A 1 206 ? 13.839 -11.847 -43.102 1.00 76.25 206 GLY A N 1
ATOM 1642 C CA . GLY A 1 206 ? 14.676 -10.795 -43.695 1.00 76.25 206 GLY A CA 1
ATOM 1643 C C .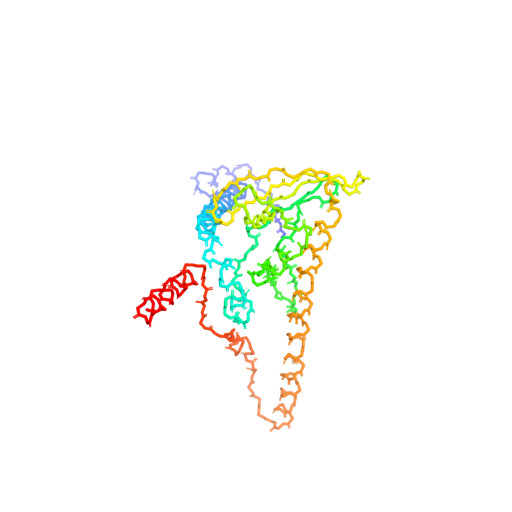 GLY A 1 206 ? 14.179 -9.362 -43.459 1.00 76.25 206 GLY A C 1
ATOM 1644 O O . GLY A 1 206 ? 14.797 -8.409 -43.933 1.00 76.25 206 GLY A O 1
ATOM 1645 N N . ASN A 1 207 ? 13.101 -9.185 -42.693 1.00 65.44 207 ASN A N 1
ATOM 1646 C CA . ASN A 1 207 ? 12.540 -7.884 -42.340 1.00 65.44 207 ASN A CA 1
ATOM 1647 C C . ASN A 1 207 ? 13.207 -7.357 -41.060 1.00 65.44 207 ASN A C 1
ATOM 1649 O O . ASN A 1 207 ? 12.637 -7.414 -39.969 1.00 65.44 207 ASN A O 1
ATOM 1653 N N . TRP A 1 208 ? 14.445 -6.869 -41.186 1.00 57.22 208 TRP A N 1
ATOM 1654 C CA . TRP A 1 208 ? 15.210 -6.355 -40.050 1.00 57.22 208 TRP A CA 1
ATOM 1655 C C . TRP A 1 208 ? 14.966 -4.858 -39.813 1.00 57.22 208 TRP A C 1
ATOM 1657 O O . TRP A 1 208 ? 15.424 -4.001 -40.566 1.00 57.22 208 TRP A O 1
ATOM 1667 N N . LEU A 1 209 ? 14.276 -4.553 -38.715 1.00 59.31 209 LEU A N 1
ATOM 1668 C CA . LEU A 1 209 ? 14.280 -3.258 -38.038 1.00 59.31 209 LEU A CA 1
ATOM 1669 C C . LEU A 1 209 ? 14.501 -3.551 -36.555 1.00 59.31 209 LEU A C 1
ATOM 1671 O O . LEU A 1 209 ? 13.740 -4.326 -35.978 1.00 59.31 209 LEU A O 1
ATOM 1675 N N . ASP A 1 210 ? 15.545 -2.961 -35.968 1.00 56.69 210 ASP A N 1
ATOM 1676 C CA . ASP A 1 210 ? 15.878 -3.088 -34.546 1.00 56.69 210 ASP A CA 1
ATOM 1677 C C . ASP A 1 210 ? 14.641 -2.733 -33.695 1.00 56.69 210 ASP A C 1
ATOM 1679 O O . ASP A 1 210 ? 14.204 -1.570 -33.701 1.00 56.69 210 ASP A O 1
ATOM 1683 N N . PRO A 1 211 ? 13.986 -3.712 -33.042 1.00 55.28 211 PRO A N 1
ATOM 1684 C CA . PRO A 1 211 ? 12.741 -3.450 -32.354 1.00 55.28 211 PRO A CA 1
ATOM 1685 C C . PRO A 1 211 ? 13.066 -2.643 -31.101 1.00 55.28 211 PRO A C 1
ATOM 1687 O O . PRO A 1 211 ? 13.628 -3.140 -30.126 1.00 55.28 211 PRO A O 1
ATOM 1690 N N . LYS A 1 212 ? 12.667 -1.371 -31.090 1.00 53.59 212 LYS A N 1
ATOM 1691 C CA . LYS A 1 212 ? 12.632 -0.567 -29.865 1.00 53.59 212 LYS A CA 1
ATOM 1692 C C . LYS A 1 212 ? 11.484 -1.058 -28.976 1.00 53.59 212 LYS A C 1
ATOM 1694 O O . LYS A 1 212 ? 10.521 -0.342 -28.759 1.00 53.59 212 LYS A O 1
ATOM 1699 N N . ILE A 1 213 ? 11.591 -2.270 -28.427 1.00 50.53 213 ILE A N 1
ATOM 1700 C CA . ILE A 1 213 ? 10.553 -2.934 -27.609 1.00 50.53 213 ILE A CA 1
ATOM 1701 C C . ILE A 1 213 ? 10.109 -2.047 -26.430 1.00 50.53 213 ILE A C 1
ATOM 1703 O O . ILE A 1 213 ? 8.957 -2.087 -26.000 1.00 50.53 213 ILE A O 1
ATOM 1707 N N . ALA A 1 214 ? 11.000 -1.179 -25.941 1.00 49.41 214 ALA A N 1
ATOM 1708 C CA . ALA A 1 214 ? 10.695 -0.226 -24.879 1.00 49.41 214 ALA A CA 1
ATOM 1709 C C . ALA A 1 214 ? 9.596 0.798 -25.239 1.00 49.41 214 ALA A C 1
ATOM 1711 O O . ALA A 1 214 ? 8.930 1.282 -24.327 1.00 49.41 214 ALA A O 1
ATOM 1712 N N . SER A 1 215 ? 9.372 1.138 -26.520 1.00 48.25 215 SER A N 1
ATOM 1713 C CA . SER A 1 215 ? 8.304 2.080 -26.908 1.00 48.25 215 SER A CA 1
ATOM 1714 C C . SER A 1 215 ? 6.905 1.470 -26.869 1.00 48.25 215 SER A C 1
ATOM 1716 O O . SER A 1 215 ? 5.924 2.208 -26.739 1.00 48.25 215 SER A O 1
ATOM 1718 N N . ASP A 1 216 ? 6.822 0.141 -26.948 1.00 43.84 216 ASP A N 1
ATOM 1719 C CA . ASP A 1 216 ? 5.562 -0.598 -27.069 1.00 43.84 216 ASP A CA 1
ATOM 1720 C C . ASP A 1 216 ? 5.076 -1.139 -25.716 1.00 43.84 216 ASP A C 1
ATOM 1722 O O . ASP A 1 216 ? 3.916 -1.518 -25.569 1.00 43.84 216 ASP A O 1
ATOM 1726 N N . PHE A 1 217 ? 5.923 -1.081 -24.682 1.00 45.47 217 PHE A N 1
ATOM 1727 C CA . PHE A 1 217 ? 5.532 -1.277 -23.285 1.00 45.47 217 PHE A CA 1
ATOM 1728 C C . PHE A 1 217 ? 4.805 -0.036 -22.741 1.00 45.47 217 PHE A C 1
ATOM 1730 O O . PHE A 1 217 ? 5.275 0.662 -21.842 1.00 45.47 217 PHE A O 1
ATOM 1737 N N . LYS A 1 218 ? 3.620 0.256 -23.279 1.00 46.62 218 LYS A N 1
ATOM 1738 C CA . LYS A 1 218 ? 2.676 1.163 -22.620 1.00 46.62 218 LYS A CA 1
ATOM 1739 C C . LYS A 1 218 ? 1.925 0.361 -21.563 1.00 46.62 218 LYS A C 1
ATOM 1741 O O . LYS A 1 218 ? 1.396 -0.705 -21.855 1.00 46.62 218 LYS A O 1
ATOM 1746 N N . GLY A 1 219 ? 1.923 0.842 -20.321 1.00 52.44 219 GLY A N 1
ATOM 1747 C CA . GLY A 1 219 ? 1.043 0.285 -19.297 1.00 52.44 219 GLY A CA 1
ATOM 1748 C C . GLY A 1 219 ? -0.403 0.401 -19.772 1.00 52.44 219 GLY A C 1
ATOM 1749 O O . GLY A 1 219 ? -0.805 1.465 -20.241 1.00 52.44 219 GLY A O 1
ATOM 1750 N N . ASP A 1 220 ? -1.155 -0.692 -19.694 1.00 48.25 220 ASP A N 1
ATOM 1751 C CA . ASP A 1 220 ? -2.546 -0.737 -20.131 1.00 48.25 220 ASP A CA 1
ATOM 1752 C C . ASP A 1 220 ? -3.404 0.155 -19.207 1.00 48.25 220 ASP A C 1
ATOM 1754 O O . ASP A 1 220 ? -3.823 -0.271 -18.130 1.00 48.25 220 ASP A O 1
ATOM 1758 N N . GLY A 1 221 ? -3.629 1.418 -19.592 1.00 58.12 221 GLY A N 1
ATOM 1759 C CA . GLY A 1 221 ? -4.632 2.301 -18.981 1.00 58.12 221 GLY A CA 1
ATOM 1760 C C . GLY A 1 221 ? -4.193 3.743 -18.700 1.00 58.12 221 GLY A C 1
ATOM 1761 O O . GLY A 1 221 ? -3.010 4.068 -18.608 1.00 58.12 221 GLY A O 1
ATOM 1762 N N . GLU A 1 222 ? -5.183 4.624 -18.532 1.00 65.88 222 GLU A N 1
ATOM 1763 C CA . GLU A 1 222 ? -4.973 5.982 -18.024 1.00 65.88 222 GLU A CA 1
ATOM 1764 C C . GLU A 1 222 ? -4.432 5.949 -16.590 1.00 65.88 222 GLU A C 1
ATOM 1766 O O . GLU A 1 222 ? -4.948 5.224 -15.732 1.00 65.88 222 GLU A O 1
ATOM 1771 N N . VAL A 1 223 ? -3.421 6.777 -16.315 1.00 68.81 223 VAL A N 1
ATOM 1772 C CA . VAL A 1 223 ? -2.819 6.897 -14.983 1.00 68.81 223 VAL A CA 1
ATOM 1773 C C . VAL A 1 223 ? -3.893 7.316 -13.979 1.00 68.81 223 VAL A C 1
ATOM 1775 O O . VAL A 1 223 ? -4.478 8.389 -14.098 1.00 68.81 223 VAL A O 1
ATOM 1778 N N . CYS A 1 224 ? -4.137 6.476 -12.976 1.00 80.69 224 CYS A N 1
ATOM 1779 C CA . CYS A 1 224 ? -5.030 6.781 -11.866 1.00 80.69 224 CYS A CA 1
ATOM 1780 C C . CYS A 1 224 ? -4.213 6.997 -10.592 1.00 80.69 224 CYS A C 1
ATOM 1782 O O . CYS A 1 224 ? -3.312 6.216 -10.275 1.00 80.69 224 CYS A O 1
ATOM 1784 N N . ASN A 1 225 ? -4.513 8.075 -9.874 1.00 87.94 225 ASN A N 1
ATOM 1785 C CA . ASN A 1 225 ? -3.976 8.350 -8.548 1.00 87.94 225 ASN A CA 1
ATOM 1786 C C . ASN A 1 225 ? -5.111 8.341 -7.510 1.00 87.94 225 ASN A C 1
ATOM 1788 O O . ASN A 1 225 ? -6.283 8.159 -7.844 1.00 87.94 225 ASN A O 1
ATOM 1792 N N . LEU A 1 226 ? -4.749 8.508 -6.238 1.00 91.50 226 LEU A N 1
ATOM 1793 C CA . LEU A 1 226 ? -5.711 8.476 -5.141 1.00 91.50 226 LEU A CA 1
ATOM 1794 C C . LEU A 1 226 ? -6.762 9.589 -5.270 1.00 91.50 226 LEU A C 1
ATOM 1796 O O . LEU A 1 226 ? -7.930 9.358 -4.986 1.00 91.50 226 LEU A O 1
ATOM 1800 N N . GLU A 1 227 ? -6.362 10.779 -5.710 1.00 92.38 227 GLU A N 1
ATOM 1801 C CA . GLU A 1 227 ? -7.256 11.919 -5.897 1.00 92.38 227 GLU A CA 1
ATOM 1802 C C . GLU A 1 227 ? -8.328 11.637 -6.958 1.00 92.38 227 GLU A C 1
ATOM 1804 O O . GLU A 1 227 ? -9.510 11.865 -6.710 1.00 92.38 227 GLU A O 1
ATOM 1809 N N . THR A 1 228 ? -7.928 11.099 -8.114 1.00 91.81 228 THR A N 1
ATOM 1810 C CA . THR A 1 228 ? -8.851 10.729 -9.194 1.00 91.81 228 THR A CA 1
ATOM 1811 C C . THR A 1 228 ? -9.784 9.608 -8.753 1.00 91.81 228 THR A C 1
ATOM 1813 O O . THR A 1 228 ? -10.979 9.701 -8.997 1.00 91.81 228 THR A O 1
ATOM 1816 N N . LEU A 1 229 ? -9.275 8.596 -8.035 1.00 94.44 229 LEU A N 1
ATOM 1817 C CA . LEU A 1 229 ? -10.122 7.552 -7.448 1.00 94.44 229 LEU A CA 1
ATOM 1818 C C . LEU A 1 229 ? -11.206 8.161 -6.551 1.00 94.44 229 LEU A C 1
ATOM 1820 O O . LEU A 1 229 ? -12.377 7.833 -6.695 1.00 94.44 229 LEU A O 1
ATOM 1824 N N . LEU A 1 230 ? -10.829 9.036 -5.617 1.00 94.94 230 LEU A N 1
ATOM 1825 C CA . LEU A 1 230 ? -11.787 9.641 -4.689 1.00 94.94 230 LEU A CA 1
ATOM 1826 C C . LEU A 1 230 ? -12.835 10.483 -5.418 1.00 94.94 230 LEU A C 1
ATOM 1828 O O . LEU A 1 230 ? -14.012 10.426 -5.069 1.00 94.94 230 LEU A O 1
ATOM 1832 N N . GLN A 1 231 ? -12.421 11.223 -6.446 1.00 94.00 231 GLN A N 1
ATOM 1833 C CA . GLN A 1 231 ? -13.333 11.995 -7.278 1.00 94.00 231 GLN A CA 1
ATOM 1834 C C . GLN A 1 231 ? -14.338 11.098 -8.011 1.00 94.00 231 GLN A C 1
ATOM 1836 O O . GLN A 1 231 ? -15.534 11.386 -7.959 1.00 94.00 231 GLN A O 1
ATOM 1841 N N . ASP A 1 232 ? -13.872 10.008 -8.626 1.00 93.81 232 ASP A N 1
ATOM 1842 C CA . ASP A 1 232 ? -14.725 9.033 -9.314 1.00 93.81 232 ASP A CA 1
ATOM 1843 C C . ASP A 1 232 ? -15.745 8.416 -8.333 1.00 93.81 232 ASP A C 1
ATOM 1845 O O . ASP A 1 232 ? -16.944 8.374 -8.614 1.00 93.81 232 ASP A O 1
ATOM 1849 N N . LEU A 1 233 ? -15.294 8.007 -7.140 1.00 94.56 233 LEU A N 1
ATOM 1850 C CA . LEU A 1 233 ? -16.160 7.419 -6.110 1.00 94.56 233 LEU A CA 1
ATOM 1851 C C . LEU A 1 233 ? -17.211 8.410 -5.592 1.00 94.56 233 LEU A C 1
ATOM 1853 O O . LEU A 1 233 ? -18.374 8.047 -5.437 1.00 94.56 233 LEU A O 1
ATOM 1857 N N . TRP A 1 234 ? -16.842 9.670 -5.349 1.00 94.50 234 TRP A N 1
ATOM 1858 C CA . TRP A 1 234 ? -17.807 10.691 -4.929 1.00 94.50 234 TRP A CA 1
ATOM 1859 C C . TRP A 1 234 ? -18.842 11.000 -6.004 1.00 94.50 234 TRP A C 1
ATOM 1861 O O . TRP A 1 234 ? -20.024 11.132 -5.690 1.00 94.50 234 TRP A O 1
ATOM 1871 N N . GLN A 1 235 ? -18.416 11.128 -7.263 1.00 94.06 235 GLN A N 1
ATOM 1872 C CA . GLN A 1 235 ? -19.340 11.339 -8.377 1.00 94.06 235 GLN A CA 1
ATOM 1873 C C . GLN A 1 235 ? -20.347 10.196 -8.462 1.00 94.06 235 GLN A C 1
ATOM 1875 O O . GLN A 1 235 ? -21.543 10.445 -8.600 1.00 94.06 235 GLN A O 1
ATOM 1880 N N . LYS A 1 236 ? -19.882 8.961 -8.268 1.00 92.88 236 LYS A N 1
ATOM 1881 C CA . LYS A 1 236 ? -20.738 7.782 -8.242 1.00 92.88 236 LYS A CA 1
ATOM 1882 C C . LYS A 1 236 ? -21.768 7.817 -7.110 1.00 92.88 236 LYS A C 1
ATOM 1884 O O . LYS A 1 236 ? -22.952 7.645 -7.382 1.00 92.88 236 LYS A O 1
ATOM 1889 N N . GLU A 1 237 ? -21.366 8.108 -5.870 1.00 92.88 237 GLU A N 1
ATOM 1890 C CA . GLU A 1 237 ? -22.323 8.207 -4.751 1.00 92.88 237 GLU A CA 1
ATOM 1891 C C . GLU A 1 237 ? -23.357 9.319 -4.966 1.00 92.88 237 GLU A C 1
ATOM 1893 O O . GLU A 1 237 ? -24.527 9.158 -4.623 1.00 92.88 237 GLU A O 1
ATOM 1898 N N . LEU A 1 238 ? -22.951 10.437 -5.575 1.00 92.75 238 LEU A N 1
ATOM 1899 C CA . LEU A 1 238 ? -23.866 11.519 -5.938 1.00 92.75 238 LEU A CA 1
ATOM 1900 C C . LEU A 1 238 ? -24.859 11.095 -7.026 1.00 92.75 238 LEU A C 1
ATOM 1902 O O . LEU A 1 238 ? -26.023 11.487 -6.977 1.00 92.75 238 LEU A O 1
ATOM 1906 N N . GLU A 1 239 ? -24.423 10.318 -8.016 1.00 93.25 239 GLU A N 1
ATOM 1907 C CA . GLU A 1 239 ? -25.305 9.784 -9.054 1.00 93.25 239 GLU A CA 1
ATOM 1908 C C . GLU A 1 239 ? -26.284 8.743 -8.514 1.00 93.25 239 GLU A C 1
ATOM 1910 O O . GLU A 1 239 ? -27.453 8.754 -8.896 1.00 93.25 239 GLU A O 1
ATOM 1915 N N . GLU A 1 240 ? -25.834 7.863 -7.622 1.00 91.00 240 GLU A N 1
ATOM 1916 C CA . GLU A 1 240 ? -26.689 6.884 -6.947 1.00 91.00 240 GLU A CA 1
ATOM 1917 C C . GLU A 1 240 ? -27.722 7.582 -6.056 1.00 91.00 240 GLU A C 1
ATOM 1919 O O . GLU A 1 240 ? -28.907 7.272 -6.143 1.00 91.00 240 GLU A O 1
ATOM 1924 N N . ALA A 1 241 ? -27.313 8.604 -5.298 1.00 88.88 241 ALA A N 1
ATOM 1925 C CA . ALA A 1 241 ? -28.217 9.410 -4.476 1.00 88.88 241 ALA A CA 1
ATOM 1926 C C . ALA A 1 241 ? -29.237 10.222 -5.293 1.00 88.88 241 ALA A C 1
ATOM 1928 O O . ALA A 1 241 ? -30.298 10.552 -4.782 1.00 88.88 241 ALA A O 1
ATOM 1929 N N . ARG A 1 242 ? -28.934 10.560 -6.555 1.00 88.12 242 ARG A N 1
ATOM 1930 C CA . ARG A 1 242 ? -29.889 11.209 -7.477 1.00 88.12 242 ARG A CA 1
ATOM 1931 C C . ARG A 1 242 ? -30.891 10.234 -8.095 1.00 88.12 242 ARG A C 1
ATOM 1933 O O . ARG A 1 242 ? -31.903 10.683 -8.627 1.00 88.12 242 ARG A O 1
ATOM 1940 N N . LYS A 1 243 ? -30.569 8.939 -8.114 1.00 84.62 243 LYS A N 1
ATOM 1941 C CA . LYS A 1 243 ? -31.411 7.872 -8.679 1.00 84.62 243 LYS A CA 1
ATOM 1942 C C . LYS A 1 243 ? -32.313 7.212 -7.627 1.00 84.62 243 LYS A C 1
ATOM 1944 O O . LYS A 1 243 ? -33.280 6.566 -8.026 1.00 84.62 243 LYS A O 1
ATOM 1949 N N . ALA A 1 244 ? -31.971 7.338 -6.344 1.00 68.25 244 ALA A N 1
ATOM 1950 C CA . ALA A 1 244 ? -32.747 6.864 -5.194 1.00 68.25 244 ALA A CA 1
ATOM 1951 C C . ALA A 1 244 ? -33.842 7.862 -4.792 1.00 68.25 244 ALA A C 1
ATOM 1953 O O . ALA A 1 244 ? -34.921 7.386 -4.373 1.00 68.25 244 ALA A O 1
#

Solvent-accessible surface area (backbone atoms only — not comparable to full-atom values): 13801 Å² total; per-residue (Å²): 134,87,81,83,78,88,74,54,72,72,56,51,55,52,37,57,76,67,69,56,76,51,75,71,52,51,53,51,48,54,50,50,53,49,53,52,52,48,53,56,50,5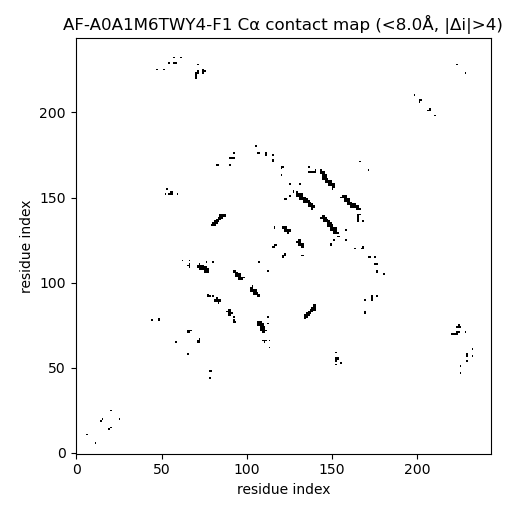1,54,52,48,51,53,51,43,51,55,46,62,74,42,29,38,63,51,62,75,45,40,68,59,36,50,71,33,68,63,53,15,64,22,84,34,38,85,61,57,48,43,30,27,61,98,70,44,64,54,68,35,58,48,77,45,75,55,97,89,41,81,44,77,48,59,29,25,38,29,56,52,54,58,53,44,70,36,71,92,26,43,43,85,39,96,88,75,48,70,15,36,57,38,34,38,40,28,26,70,88,78,30,42,22,43,30,36,24,39,25,43,83,82,60,49,76,44,82,44,66,84,44,56,23,52,68,52,53,53,49,57,44,46,54,48,50,52,53,50,52,51,53,52,52,51,50,53,52,54,47,55,53,52,52,55,53,48,53,50,36,53,75,71,67,61,80,68,88,76,67,61,77,78,72,68,63,74,95,66,78,93,52,49,72,68,56,51,52,52,54,54,51,54,48,54,53,52,51,65,73,74,107

Mean predicted aligned error: 10.12 Å